Protein AF-A0A950LTT9-F1 (afdb_monomer)

Radius of gyration: 19.53 Å; Cα contacts (8 Å, |Δi|>4): 379; chains: 1; bounding box: 46×41×57 Å

Solvent-accessible surface area (backbone atoms only — not comparable to full-atom values): 11024 Å² total; per-residue (Å²): 144,70,67,91,66,54,99,87,59,78,88,60,63,84,83,57,90,82,77,71,82,30,56,54,74,35,69,49,44,65,48,38,62,69,37,62,91,68,65,70,49,43,78,37,58,70,42,55,51,100,85,64,52,78,54,38,52,89,50,55,43,73,74,34,85,35,40,67,42,81,48,18,58,43,81,67,69,49,69,47,18,48,78,28,68,21,23,68,60,33,74,27,74,38,81,87,83,27,36,37,38,34,18,21,16,56,54,67,35,63,94,71,79,42,90,65,84,53,20,33,22,63,28,28,42,36,40,26,37,52,44,97,82,42,33,45,41,78,33,68,82,46,42,18,86,89,77,69,40,60,24,34,66,30,75,36,56,61,87,40,71,44,86,99,70,42,65,73,29,57,50,81,56,53,89,70,75,84,77,87,74,76,76,80,80,125

pLDDT: mean 83.61, std 15.48, range [33.22, 97.88]

Foldseek 3Di:
DDDPDDVPQDWDFDDDQPRDFQKDWWKDQVLLVVCPVVDPWDAADFDADPVRHTGGRPDGIPPDPNDIDTQEMDTPDDNQCRVQVFHFADWEADPVQQKIKTFRAHDDCVVVVDDDSSRGGQRWIWMWHQDPRRYTDTDLVCADPVPSGGTHHQQAAQCDQDVVPGRDGGDRDDDDYDDDDDPPPD

Sequence (186 aa):
IQGNWSPGDAVYNRDYPGEHSRRVIVLDIQKLLRAGTNVQCAAPPVVTDANGIIQLIPARNNGAEDCPSVTGTINLDSQANFDTHGGPHFLAFDHETRRVAAANYFVQLTPFNLPGLHEAGDDRVCMARLTQTGRLVLDTAFKDELTGRPCVSMDRPTSYLWPNHGTTGAAKPHGMAFINLEEDRD

Mean predicted aligned error: 7.87 Å

Secondary structure (DSSP, 8-state):
----PPTT----BS--TT-S--EEEEEE-HHHHHHTT-----PPP-EE-TT--EEE--S-S---TTS-EEEEEEE---HHHHHTS----EEEEETTTTEEEEE---B--GGGT-----B-TT-EEEEEEE-TTS-EEE-TTSB-TTT--BBEE----TT-EETTTEE-------------------

Structure (mmCIF, N/CA/C/O backbone):
data_AF-A0A950LTT9-F1
#
_entry.id   AF-A0A950LTT9-F1
#
loop_
_atom_site.group_PDB
_atom_site.id
_atom_site.type_symbol
_atom_site.label_atom_id
_atom_site.label_alt_id
_atom_site.label_comp_id
_atom_site.label_asym_id
_atom_site.label_entity_id
_atom_site.label_seq_id
_atom_site.pdbx_PDB_ins_code
_atom_site.Cartn_x
_atom_site.Cartn_y
_atom_site.Cartn_z
_atom_site.occupancy
_atom_site.B_iso_or_equiv
_atom_site.auth_seq_id
_atom_site.auth_comp_id
_atom_site.auth_asym_id
_atom_site.auth_atom_id
_atom_site.pdbx_PDB_model_num
ATOM 1 N N . ILE A 1 1 ? -3.689 2.845 15.845 1.00 33.22 1 ILE A N 1
ATOM 2 C CA . ILE A 1 1 ? -4.373 2.076 14.779 1.00 33.22 1 ILE A CA 1
ATOM 3 C C . ILE A 1 1 ? -3.355 1.099 14.192 1.00 33.22 1 ILE A C 1
ATOM 5 O O . ILE A 1 1 ? -2.765 1.363 13.160 1.00 33.22 1 ILE A O 1
ATOM 9 N N . GLN A 1 2 ? -3.058 0.026 14.920 1.00 34.59 2 GLN A N 1
ATOM 10 C CA . GLN A 1 2 ? -2.305 -1.135 14.442 1.00 34.59 2 GLN A CA 1
ATOM 11 C C . GLN A 1 2 ? -2.842 -2.348 15.198 1.00 34.59 2 GLN A C 1
ATOM 13 O O . GLN A 1 2 ? -3.338 -2.214 16.316 1.00 34.59 2 GLN A O 1
ATOM 18 N N . GLY A 1 3 ? -2.827 -3.489 14.522 1.00 39.88 3 GLY A N 1
ATOM 19 C CA . GLY A 1 3 ? -3.730 -4.605 14.779 1.00 39.88 3 GLY A CA 1
ATOM 20 C C . GLY A 1 3 ? -4.670 -4.820 13.594 1.00 39.88 3 GLY A C 1
ATOM 21 O O . GLY A 1 3 ? -5.869 -4.983 13.781 1.00 39.88 3 GLY A O 1
ATOM 22 N N . ASN A 1 4 ? -4.135 -4.848 12.367 1.00 47.78 4 ASN A N 1
ATOM 23 C CA . ASN A 1 4 ? -4.859 -5.318 11.175 1.00 47.78 4 ASN A CA 1
ATOM 24 C C . ASN A 1 4 ? -5.035 -6.844 11.208 1.00 47.78 4 ASN A C 1
ATOM 26 O O . ASN A 1 4 ? -4.926 -7.520 10.185 1.00 47.78 4 ASN A O 1
ATOM 30 N N . TRP A 1 5 ? -5.218 -7.409 12.394 1.00 48.88 5 TRP A N 1
ATOM 31 C CA . TRP A 1 5 ? -5.591 -8.796 12.518 1.00 48.88 5 TRP A CA 1
ATOM 32 C C . TRP A 1 5 ? -7.055 -8.863 12.092 1.00 48.88 5 TRP A C 1
ATOM 34 O O . TRP A 1 5 ? -7.884 -8.097 12.575 1.00 48.88 5 TRP A O 1
ATOM 44 N N . SER A 1 6 ? -7.397 -9.749 11.175 1.00 45.84 6 SER A N 1
ATOM 45 C CA . SER A 1 6 ? -8.770 -10.157 10.861 1.00 45.84 6 SER A CA 1
ATOM 46 C C . SER A 1 6 ? -9.118 -11.367 11.723 1.00 45.84 6 SER A C 1
ATOM 48 O O . SER A 1 6 ? -8.194 -12.064 12.145 1.00 45.84 6 SER A O 1
ATOM 50 N N . PRO A 1 7 ? -10.377 -11.589 12.136 1.00 45.88 7 PRO A N 1
ATOM 51 C CA . PRO A 1 7 ? -10.726 -12.779 12.914 1.00 45.88 7 PRO A CA 1
ATOM 52 C C . PRO A 1 7 ? -10.149 -14.047 12.257 1.00 45.88 7 PRO A C 1
ATOM 54 O O . PRO A 1 7 ? -10.444 -14.306 11.095 1.00 45.88 7 PRO A O 1
ATOM 57 N N . GLY A 1 8 ? -9.297 -14.786 12.981 1.00 51.12 8 GLY A N 1
ATOM 58 C CA . GLY A 1 8 ? -8.558 -15.949 12.462 1.00 51.12 8 GLY A CA 1
ATOM 59 C C . GLY A 1 8 ? -7.061 -15.735 12.186 1.00 51.12 8 GLY A C 1
ATOM 60 O O . GLY A 1 8 ? -6.353 -16.721 12.010 1.00 51.12 8 GLY A O 1
ATOM 61 N N . ASP A 1 9 ? -6.560 -14.495 12.194 1.00 48.97 9 ASP A N 1
ATOM 62 C CA . ASP A 1 9 ? -5.127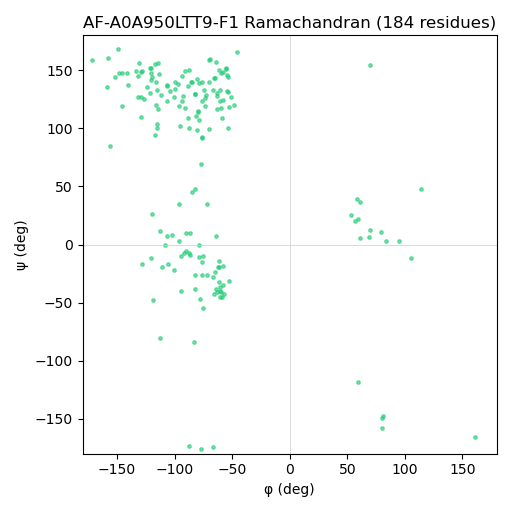 -14.217 11.998 1.00 48.97 9 ASP A CA 1
ATOM 63 C C . ASP A 1 9 ? -4.291 -14.669 13.212 1.00 48.97 9 ASP A C 1
ATOM 65 O O . ASP A 1 9 ? -4.704 -14.483 14.362 1.00 48.97 9 ASP A O 1
ATOM 69 N N . ALA A 1 10 ? -3.111 -15.245 12.956 1.00 54.12 10 ALA A N 1
ATOM 70 C CA . ALA A 1 10 ? -2.199 -15.712 13.998 1.00 54.12 10 ALA A CA 1
ATOM 71 C C . ALA A 1 10 ? -1.554 -14.554 14.789 1.00 54.12 10 ALA A C 1
ATOM 73 O O . ALA A 1 10 ? -1.490 -13.411 14.330 1.00 54.12 10 ALA A O 1
ATOM 74 N N . VAL A 1 11 ? -1.074 -14.873 15.995 1.00 56.81 11 VAL A N 1
ATOM 75 C CA . VAL A 1 11 ? -0.306 -13.954 16.844 1.00 56.81 11 VAL A CA 1
ATOM 76 C C . VAL A 1 11 ? 1.132 -13.917 16.342 1.00 56.81 11 VAL A C 1
ATOM 78 O O . VAL A 1 11 ? 1.828 -14.924 16.433 1.00 56.81 11 VAL A O 1
ATOM 81 N N . TYR A 1 12 ? 1.579 -12.766 15.843 1.00 51.22 12 TYR A N 1
ATOM 82 C CA . TYR A 1 12 ? 2.931 -12.607 15.304 1.00 51.2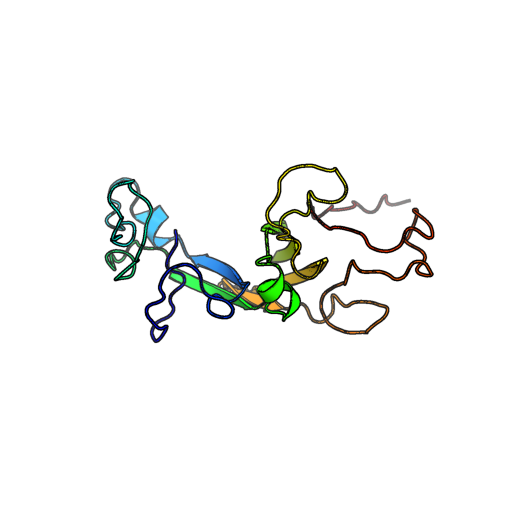2 12 TYR A CA 1
ATOM 83 C C . TYR A 1 12 ? 3.828 -11.790 16.240 1.00 51.22 12 TYR A C 1
ATOM 85 O O . TYR A 1 12 ? 3.408 -10.763 16.783 1.00 51.22 12 TYR A O 1
ATOM 93 N N . ASN A 1 13 ? 5.073 -12.253 16.399 1.00 50.91 13 ASN A N 1
ATOM 94 C CA . ASN A 1 13 ? 6.174 -11.462 16.944 1.00 50.91 13 ASN A CA 1
ATOM 95 C C . ASN A 1 13 ? 6.688 -10.548 15.828 1.00 50.91 13 ASN A C 1
ATOM 97 O O . ASN A 1 13 ? 6.756 -10.952 14.673 1.00 50.91 13 ASN A O 1
ATOM 101 N N . ARG A 1 14 ? 6.991 -9.303 16.179 1.00 52.25 14 ARG A N 1
ATOM 102 C CA . ARG A 1 14 ? 6.821 -8.132 15.312 1.00 52.25 14 ARG A CA 1
ATOM 103 C C . ARG A 1 14 ? 7.546 -8.122 13.955 1.00 52.25 14 ARG A C 1
ATOM 105 O O . ARG A 1 14 ? 7.106 -7.357 13.113 1.00 52.25 14 ARG A O 1
ATOM 112 N N . ASP A 1 15 ? 8.575 -8.926 13.693 1.00 48.62 15 ASP A N 1
ATOM 113 C CA . ASP A 1 15 ? 9.393 -8.765 12.481 1.00 48.62 15 ASP A CA 1
ATOM 114 C C . ASP A 1 15 ? 10.108 -10.067 12.063 1.00 48.62 15 ASP A C 1
ATOM 116 O O . ASP A 1 15 ? 11.281 -10.268 12.380 1.00 48.62 15 ASP A O 1
ATOM 120 N N . TYR A 1 16 ? 9.433 -10.950 11.316 1.00 46.75 16 TYR A N 1
ATOM 121 C CA . TYR A 1 16 ? 10.098 -12.055 10.609 1.00 46.75 16 TYR A CA 1
ATOM 122 C C . TYR A 1 16 ? 9.874 -11.994 9.088 1.00 46.75 16 TYR A C 1
ATOM 124 O O . TYR A 1 16 ? 8.802 -11.567 8.634 1.00 46.75 16 TYR A O 1
ATOM 132 N N . PRO A 1 17 ? 10.861 -12.444 8.284 1.00 38.88 17 PRO A N 1
ATOM 133 C CA . PRO A 1 17 ? 10.713 -12.591 6.840 1.00 38.88 17 PRO A CA 1
ATOM 134 C C . PRO A 1 17 ? 9.473 -13.428 6.492 1.00 38.88 17 PRO A C 1
ATOM 136 O O . PRO A 1 17 ? 9.379 -14.594 6.866 1.00 38.88 17 PRO A O 1
ATOM 139 N N . GLY A 1 18 ? 8.523 -12.824 5.771 1.00 49.28 18 GLY A N 1
ATOM 140 C CA . GLY A 1 18 ? 7.318 -13.496 5.269 1.00 49.28 18 GLY A CA 1
ATOM 141 C C . GLY A 1 18 ? 6.040 -13.390 6.117 1.00 49.28 18 GLY A C 1
ATOM 142 O O . GLY A 1 18 ? 5.037 -13.967 5.708 1.00 49.28 18 GLY A O 1
ATOM 143 N N . GLU A 1 19 ? 6.008 -12.657 7.242 1.00 53.38 19 GLU A N 1
ATOM 144 C CA . GLU A 1 19 ? 4.846 -12.713 8.165 1.00 53.38 19 GLU A CA 1
ATOM 145 C C . GLU A 1 19 ? 3.915 -11.483 8.211 1.00 53.38 19 GLU A C 1
ATOM 147 O O . GLU A 1 19 ? 2.872 -11.520 8.870 1.00 53.38 19 GLU A O 1
ATOM 152 N N . HIS A 1 20 ? 4.174 -10.414 7.448 1.00 65.56 20 HIS A N 1
ATOM 153 C CA . HIS A 1 20 ? 3.211 -9.311 7.312 1.00 65.56 20 HIS A CA 1
ATOM 154 C C . HIS A 1 20 ? 2.942 -8.943 5.861 1.00 65.56 20 HIS A C 1
ATOM 156 O O . HIS A 1 20 ? 3.780 -8.314 5.211 1.00 65.56 20 HIS A O 1
ATOM 162 N N . SER A 1 21 ? 1.725 -9.255 5.400 1.00 76.50 21 SER A N 1
ATOM 163 C CA . SER A 1 21 ? 1.260 -8.814 4.091 1.00 76.50 21 SER A CA 1
ATOM 164 C C . SER A 1 21 ? 1.396 -7.303 3.937 1.00 76.50 21 SER A C 1
ATOM 166 O O . SER A 1 21 ? 0.954 -6.518 4.785 1.00 76.50 21 SER A O 1
ATOM 168 N N . ARG A 1 22 ? 1.976 -6.905 2.816 1.00 85.06 22 ARG A N 1
ATOM 169 C CA . ARG A 1 22 ? 2.115 -5.548 2.321 1.00 85.06 22 ARG A CA 1
ATOM 170 C C . ARG A 1 22 ? 0.777 -5.111 1.773 1.00 85.06 22 ARG A C 1
ATOM 172 O O . ARG A 1 22 ? 0.421 -5.389 0.636 1.00 85.06 22 ARG A O 1
ATOM 179 N N . ARG A 1 23 ? -0.024 -4.485 2.624 1.00 88.56 23 ARG A N 1
ATOM 180 C CA . ARG A 1 23 ? -1.430 -4.218 2.328 1.00 88.56 23 ARG A CA 1
ATOM 181 C C . ARG A 1 23 ? -1.802 -2.776 2.565 1.00 88.56 23 ARG A C 1
ATOM 183 O O . ARG A 1 23 ? -1.318 -2.141 3.497 1.00 88.56 23 ARG A O 1
ATOM 190 N N . VAL A 1 24 ? -2.754 -2.317 1.768 1.00 91.94 24 VAL A N 1
ATOM 191 C CA . VAL A 1 24 ? -3.518 -1.107 2.056 1.00 91.94 24 VAL A CA 1
ATOM 192 C C . VAL A 1 24 ? -4.848 -1.546 2.647 1.00 91.94 24 VAL A C 1
ATOM 194 O O . VAL A 1 24 ? -5.486 -2.475 2.146 1.00 91.94 24 VAL A O 1
ATOM 197 N N . ILE A 1 25 ? -5.251 -0.897 3.732 1.00 91.38 25 ILE A N 1
ATOM 198 C CA . ILE A 1 25 ? -6.501 -1.182 4.432 1.00 91.38 25 ILE A CA 1
ATOM 199 C C . ILE A 1 25 ? -7.386 0.056 4.485 1.00 91.38 25 ILE A C 1
ATOM 201 O O . ILE A 1 25 ? -6.904 1.186 4.508 1.00 91.38 25 ILE A O 1
ATOM 205 N N . VAL A 1 26 ? -8.690 -0.179 4.546 1.00 92.81 26 VAL A N 1
ATOM 206 C CA . VAL A 1 26 ? -9.713 0.838 4.776 1.00 92.81 26 VAL A CA 1
ATOM 207 C C . VAL A 1 26 ? -10.380 0.543 6.098 1.00 92.81 26 VAL A C 1
ATOM 209 O O . VAL A 1 26 ? -10.766 -0.596 6.379 1.00 92.81 26 VAL A O 1
ATOM 212 N N . LEU A 1 27 ? -10.510 1.594 6.897 1.00 91.69 27 LEU A N 1
ATOM 213 C CA . LEU A 1 27 ? -11.129 1.545 8.205 1.00 91.69 27 LEU A CA 1
ATOM 214 C C . LEU A 1 27 ? -12.433 2.327 8.174 1.00 91.69 27 LEU A C 1
ATOM 216 O O . LEU A 1 27 ? -12.453 3.494 7.787 1.00 91.69 27 LEU A O 1
ATOM 220 N N . ASP A 1 28 ? -13.506 1.696 8.629 1.00 91.06 28 ASP A N 1
ATOM 221 C CA . ASP A 1 28 ? -14.685 2.419 9.074 1.00 91.06 28 ASP A CA 1
ATOM 222 C C . ASP A 1 28 ? -14.434 2.938 10.492 1.00 91.06 28 ASP A C 1
ATOM 224 O O . ASP A 1 28 ? -14.286 2.164 11.442 1.00 91.06 28 ASP A O 1
ATOM 228 N N . ILE A 1 29 ? -14.373 4.264 10.603 1.00 93.50 29 ILE A N 1
ATOM 229 C CA . ILE A 1 29 ? -14.186 5.001 11.854 1.00 93.50 29 ILE A CA 1
ATOM 230 C C . ILE A 1 29 ? -15.473 5.690 12.325 1.00 93.50 29 ILE A C 1
ATOM 232 O O . ILE A 1 29 ? -15.435 6.463 13.276 1.00 93.50 29 ILE A O 1
ATOM 236 N N . GLN A 1 30 ? -16.625 5.452 11.691 1.00 95.38 30 GLN A N 1
ATOM 237 C CA . GLN A 1 30 ? -17.858 6.177 12.007 1.00 95.38 30 GLN A CA 1
ATOM 238 C C . GLN A 1 30 ? -18.300 5.982 13.461 1.00 95.38 30 GLN A C 1
ATOM 240 O O . GLN A 1 30 ? -18.802 6.922 14.073 1.00 95.38 30 GLN A O 1
ATOM 245 N N . LYS A 1 31 ? -18.115 4.783 14.031 1.00 94.94 31 LYS A N 1
ATOM 246 C CA . LYS A 1 31 ? -18.427 4.530 15.447 1.00 94.94 31 LYS A CA 1
ATOM 247 C C . LYS A 1 31 ? -17.519 5.332 16.382 1.00 94.94 31 LYS A C 1
ATOM 249 O O . LYS A 1 31 ? -18.025 5.951 1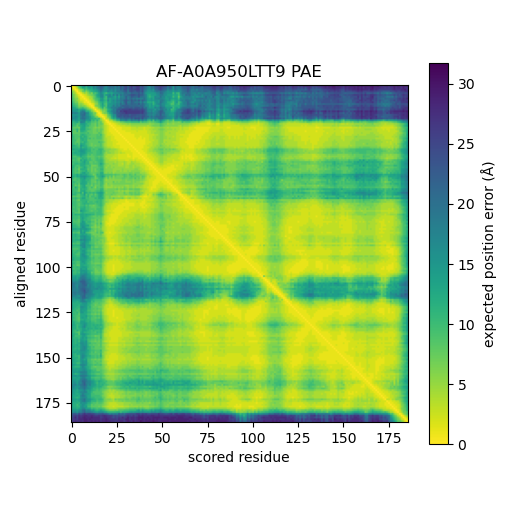7.311 1.00 94.94 31 LYS A O 1
ATOM 254 N N . LEU A 1 32 ? -16.224 5.394 16.068 1.00 94.38 32 LEU A N 1
ATOM 255 C CA . LEU A 1 32 ? -15.248 6.203 16.798 1.00 94.38 32 LEU A CA 1
ATOM 256 C C . LEU A 1 32 ? -15.612 7.692 16.741 1.00 94.38 32 LEU A C 1
ATOM 258 O O . LEU A 1 32 ? -15.621 8.367 17.764 1.00 94.38 32 LEU A O 1
ATOM 262 N N . LEU A 1 33 ? -15.983 8.195 15.559 1.00 96.56 33 LEU A N 1
ATOM 263 C CA . LEU A 1 33 ? -16.421 9.583 15.388 1.00 96.56 33 LEU A CA 1
ATOM 264 C C . LEU A 1 33 ? -17.704 9.883 16.179 1.00 96.56 33 LEU A C 1
ATOM 266 O O . LEU A 1 33 ? -17.809 10.940 16.796 1.00 96.56 33 LEU A O 1
ATOM 270 N N . ARG A 1 34 ? -18.669 8.952 16.198 1.00 97.62 34 ARG A N 1
ATOM 271 C CA . ARG A 1 34 ? -19.915 9.092 16.972 1.00 97.62 34 ARG A CA 1
ATOM 272 C C . ARG A 1 34 ? -19.695 9.092 18.484 1.00 97.62 34 ARG A C 1
ATOM 274 O O . ARG A 1 34 ? -20.497 9.698 19.187 1.00 97.62 34 ARG A O 1
ATOM 281 N N . ALA A 1 35 ? -18.646 8.437 18.982 1.00 96.75 35 ALA A N 1
ATOM 282 C CA . ALA A 1 35 ? -18.332 8.425 20.410 1.00 96.75 35 ALA A CA 1
ATOM 283 C C . ALA A 1 35 ? -17.947 9.820 20.940 1.00 96.75 35 ALA A C 1
ATOM 285 O O . ALA A 1 35 ? -18.116 10.091 22.130 1.00 96.75 35 ALA A O 1
ATOM 286 N N . GLY A 1 36 ? -17.472 10.723 20.072 1.00 95.06 36 GLY A N 1
ATOM 287 C CA . GLY A 1 36 ? -17.092 12.082 20.453 1.00 95.06 36 GLY A CA 1
ATOM 288 C C . GLY A 1 36 ? -15.998 12.069 21.521 1.00 95.06 36 GLY A C 1
ATOM 289 O O . GLY A 1 36 ? -14.907 11.562 21.293 1.00 95.06 36 GLY A O 1
ATOM 290 N N . THR A 1 37 ? -16.291 12.613 22.702 1.00 96.56 37 THR A N 1
ATOM 291 C CA . THR A 1 37 ? -15.374 12.597 23.856 1.00 96.56 37 THR A CA 1
ATOM 292 C C . THR A 1 37 ? -15.480 11.333 24.710 1.00 96.56 37 THR A C 1
ATOM 294 O O . THR A 1 37 ? -14.652 11.130 25.590 1.00 96.56 37 THR A O 1
ATOM 297 N N . ASN A 1 38 ? -16.477 10.479 24.471 1.00 96.56 38 ASN A N 1
ATOM 298 C CA . ASN A 1 38 ? -16.759 9.287 25.276 1.00 96.56 38 ASN A CA 1
ATOM 299 C C . ASN A 1 38 ? -16.137 8.019 24.668 1.00 96.56 38 ASN A C 1
ATOM 301 O O . ASN A 1 38 ? -16.723 6.938 24.749 1.00 96.56 38 ASN A O 1
ATOM 305 N N . VAL A 1 39 ? -14.960 8.155 24.051 1.00 96.50 39 VAL A N 1
ATOM 306 C CA . VAL A 1 39 ? -14.234 7.053 23.407 1.00 96.50 39 VAL A CA 1
ATOM 307 C C . VAL A 1 39 ? -13.899 5.969 24.432 1.00 96.50 39 VAL A C 1
ATOM 309 O O . VAL A 1 39 ? -13.258 6.236 25.447 1.00 96.50 39 VAL A O 1
ATOM 312 N N . GLN A 1 40 ? -14.335 4.746 24.148 1.00 95.38 40 GLN A N 1
ATOM 313 C CA . GLN A 1 40 ? -14.008 3.531 24.890 1.00 95.38 40 GLN A CA 1
ATOM 314 C C . GLN A 1 40 ? -12.913 2.725 24.191 1.00 95.38 40 GLN A C 1
ATOM 316 O O . GLN A 1 40 ? -12.236 1.930 24.842 1.00 95.38 40 GLN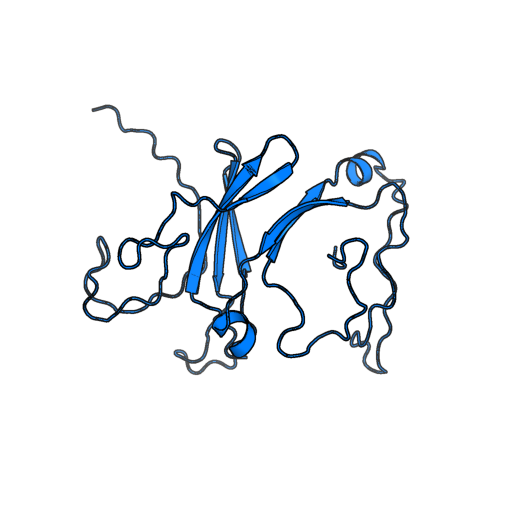 A O 1
ATOM 321 N N . CYS A 1 41 ? -12.718 2.913 22.884 1.00 92.81 41 CYS A N 1
ATOM 322 C CA . CYS A 1 41 ? -11.702 2.191 22.140 1.00 92.81 41 CYS A CA 1
ATOM 323 C C . CYS A 1 41 ? -10.301 2.522 22.654 1.00 92.81 41 CYS A C 1
ATOM 325 O O . CYS A 1 41 ? -9.908 3.684 22.744 1.00 92.81 41 CYS A O 1
ATOM 327 N N . ALA A 1 42 ? -9.518 1.481 22.923 1.00 89.69 42 ALA A N 1
ATOM 328 C CA . ALA A 1 42 ? -8.136 1.596 23.354 1.00 89.69 42 ALA A CA 1
ATOM 329 C C . ALA A 1 42 ? -7.192 0.886 22.381 1.00 89.69 42 ALA A C 1
ATOM 331 O O . ALA A 1 42 ? -7.554 -0.091 21.718 1.00 89.69 42 ALA A O 1
ATOM 332 N N . ALA A 1 43 ? -5.953 1.376 22.315 1.00 83.19 43 ALA A N 1
ATOM 333 C CA . ALA A 1 43 ? -4.873 0.683 21.625 1.00 83.19 43 ALA A CA 1
ATOM 334 C C . ALA A 1 43 ? -4.709 -0.751 22.173 1.00 83.19 43 ALA A C 1
ATOM 336 O O . ALA A 1 43 ? -5.046 -1.004 23.333 1.00 83.19 43 ALA A O 1
ATOM 337 N N . PRO A 1 44 ? -4.214 -1.699 21.357 1.00 80.38 44 PRO A N 1
ATOM 338 C CA . PRO A 1 44 ? -3.923 -3.035 21.852 1.00 80.38 44 PRO A CA 1
ATOM 339 C C . PRO A 1 44 ? -2.909 -2.986 23.007 1.00 80.38 44 PRO A C 1
ATOM 341 O O . PRO A 1 44 ? -2.033 -2.113 23.007 1.00 80.38 44 PRO A O 1
ATOM 344 N N . PRO A 1 45 ? -2.990 -3.915 23.976 1.00 82.81 45 PRO A N 1
ATOM 345 C CA . PRO A 1 45 ? -1.927 -4.074 24.957 1.00 82.81 45 PRO A CA 1
ATOM 346 C C . PRO A 1 45 ? -0.624 -4.454 24.245 1.00 82.81 45 PRO A C 1
ATOM 348 O O . PRO A 1 45 ? -0.646 -5.110 23.203 1.00 82.81 45 PRO A O 1
ATOM 351 N N . VAL A 1 46 ? 0.511 -4.059 24.818 1.00 84.25 46 VAL A N 1
ATOM 352 C CA . VAL A 1 46 ? 1.845 -4.372 24.290 1.00 84.25 46 VAL A CA 1
ATOM 353 C C . VAL A 1 46 ? 2.739 -4.899 25.405 1.00 84.25 46 VAL A C 1
ATOM 355 O O . VAL A 1 46 ? 2.640 -4.458 26.549 1.00 84.25 46 VAL A O 1
ATOM 358 N N . VAL A 1 47 ? 3.616 -5.839 25.069 1.00 84.19 47 VAL A N 1
ATOM 359 C CA . VAL A 1 47 ? 4.730 -6.267 25.919 1.00 84.19 47 VAL A CA 1
ATOM 360 C C . VAL A 1 47 ? 5.981 -5.586 25.393 1.00 84.19 47 VAL A C 1
ATOM 362 O O . VAL A 1 47 ? 6.286 -5.694 24.204 1.00 84.19 47 VAL A O 1
ATOM 365 N N . THR A 1 48 ? 6.698 -4.893 26.269 1.00 85.38 48 THR A N 1
ATOM 366 C CA . THR A 1 48 ? 7.944 -4.203 25.933 1.00 85.38 48 THR A CA 1
ATOM 367 C C . THR A 1 48 ? 9.131 -4.826 26.657 1.00 85.38 48 THR A C 1
ATOM 369 O O . THR A 1 48 ? 8.969 -5.427 27.718 1.00 85.38 48 THR A O 1
ATOM 372 N N . ASP A 1 49 ? 10.332 -4.660 26.108 1.00 84.44 49 ASP A N 1
ATOM 373 C CA . ASP A 1 49 ? 11.566 -4.928 26.848 1.00 84.44 49 ASP A CA 1
ATOM 374 C C . ASP A 1 49 ? 11.905 -3.797 27.841 1.00 84.44 49 ASP A C 1
ATOM 376 O O . ASP A 1 49 ? 11.149 -2.835 28.012 1.00 84.44 49 ASP A O 1
ATOM 380 N N . ALA A 1 50 ? 13.061 -3.913 28.503 1.00 92.81 50 ALA A N 1
ATOM 381 C CA . ALA A 1 50 ? 13.546 -2.941 29.484 1.00 92.81 50 ALA A CA 1
ATOM 382 C C . ALA A 1 50 ? 13.800 -1.533 28.907 1.00 92.81 50 ALA A C 1
ATOM 384 O O . ALA A 1 50 ? 13.838 -0.570 29.668 1.00 92.81 50 ALA A O 1
ATOM 385 N N . ASN A 1 51 ? 13.952 -1.403 27.585 1.00 88.25 51 ASN A N 1
ATOM 386 C CA . ASN A 1 51 ? 14.155 -0.128 26.895 1.00 88.25 51 ASN A CA 1
ATOM 387 C C . ASN A 1 51 ? 12.840 0.452 26.346 1.00 88.25 51 ASN A C 1
ATOM 389 O O . ASN A 1 51 ? 12.854 1.486 25.681 1.00 88.25 51 ASN A O 1
ATOM 393 N N . GLY A 1 52 ? 11.703 -0.208 26.594 1.00 80.88 52 GLY A N 1
ATOM 394 C CA . GLY A 1 52 ? 10.402 0.210 26.079 1.00 80.88 52 GLY A CA 1
ATOM 395 C C . GLY A 1 52 ? 10.164 -0.169 24.614 1.00 80.88 52 GLY A C 1
ATOM 396 O O . GLY A 1 52 ? 9.177 0.279 24.029 1.00 80.88 52 GLY A O 1
ATOM 397 N N . ILE A 1 53 ? 11.018 -1.001 24.006 1.00 77.94 53 ILE A N 1
ATOM 398 C CA . ILE A 1 53 ? 10.770 -1.508 22.654 1.00 77.94 53 ILE A CA 1
ATOM 399 C C . ILE A 1 53 ? 9.655 -2.545 22.722 1.00 77.94 53 ILE A C 1
ATOM 401 O O . ILE A 1 53 ? 9.747 -3.510 23.477 1.00 77.94 53 ILE A O 1
ATOM 405 N N . ILE A 1 54 ? 8.602 -2.357 21.921 1.00 76.62 54 ILE A N 1
ATOM 406 C CA . ILE A 1 54 ? 7.511 -3.330 21.780 1.00 76.62 54 ILE A CA 1
ATOM 407 C C . ILE A 1 54 ? 8.068 -4.626 21.194 1.00 76.62 54 ILE A C 1
ATOM 409 O O . ILE A 1 54 ? 8.508 -4.639 20.043 1.00 76.62 54 ILE A O 1
ATOM 413 N N . GLN A 1 55 ? 7.983 -5.690 21.987 1.00 77.12 55 GLN A N 1
ATOM 414 C CA . GLN A 1 55 ? 8.375 -7.054 21.649 1.00 77.12 55 GLN A CA 1
ATOM 415 C C . GLN A 1 55 ? 7.177 -7.862 21.136 1.00 77.12 55 GLN A C 1
ATOM 417 O O . GLN A 1 55 ? 7.306 -8.591 20.161 1.00 77.12 55 GLN A O 1
ATOM 422 N N . LEU A 1 56 ? 5.996 -7.698 21.748 1.00 74.25 56 LEU A N 1
ATOM 423 C CA . LEU A 1 56 ? 4.799 -8.480 21.419 1.00 74.25 56 LEU A CA 1
ATOM 424 C C . LEU A 1 56 ? 3.516 -7.651 21.555 1.00 74.25 56 LEU A C 1
ATOM 426 O O . LEU A 1 56 ? 3.392 -6.810 22.444 1.00 74.25 56 LEU A O 1
ATOM 430 N N . ILE A 1 57 ? 2.528 -7.952 20.711 1.00 75.69 57 ILE A N 1
ATOM 431 C CA . ILE A 1 57 ? 1.154 -7.448 20.805 1.00 75.69 57 ILE A CA 1
ATOM 432 C C . ILE A 1 57 ? 0.230 -8.659 21.040 1.00 75.69 57 ILE A C 1
ATOM 434 O O . ILE A 1 57 ? -0.139 -9.336 20.082 1.00 75.69 57 ILE A O 1
ATOM 438 N N . PRO A 1 58 ? -0.107 -9.002 22.299 1.00 73.31 58 PRO A N 1
ATOM 439 C CA . PRO A 1 58 ? -0.768 -10.270 22.624 1.00 73.31 58 PRO A CA 1
ATOM 440 C C . PRO A 1 58 ? -2.264 -10.305 22.285 1.00 73.31 58 PRO A C 1
ATOM 442 O O . PRO A 1 58 ? -2.871 -11.373 22.284 1.00 73.31 58 PRO A O 1
ATOM 445 N N . ALA A 1 59 ? -2.878 -9.151 22.035 1.00 73.94 59 ALA A N 1
ATOM 446 C CA . ALA A 1 59 ? -4.294 -9.047 21.723 1.00 73.94 59 ALA A CA 1
ATOM 447 C C . ALA A 1 59 ? -4.560 -7.870 20.783 1.00 73.94 59 ALA A C 1
ATOM 449 O O . ALA A 1 59 ? -3.715 -7.003 20.572 1.00 73.94 59 ALA A O 1
ATOM 450 N N . ARG A 1 60 ? -5.774 -7.832 20.233 1.00 72.62 60 ARG A N 1
ATOM 451 C CA . ARG A 1 60 ? -6.283 -6.685 19.470 1.00 72.62 60 ARG A CA 1
ATOM 452 C C . ARG A 1 60 ? -6.465 -5.472 20.384 1.00 72.62 60 ARG A C 1
ATOM 454 O O . ARG A 1 60 ? -6.145 -5.509 21.570 1.00 72.62 60 ARG A O 1
ATOM 461 N N . ASN A 1 61 ? -7.029 -4.401 19.823 1.00 79.38 61 ASN A N 1
ATOM 462 C CA . ASN A 1 61 ? -7.674 -3.370 20.634 1.00 79.38 61 ASN A CA 1
ATOM 463 C C . ASN A 1 61 ? -8.588 -4.001 21.702 1.00 79.38 61 ASN A C 1
ATOM 465 O O . ASN A 1 61 ? -8.950 -5.178 21.635 1.00 79.38 61 ASN A O 1
ATOM 469 N N . ASN A 1 62 ? -8.992 -3.208 22.686 1.00 82.06 62 ASN A N 1
ATOM 470 C CA . ASN A 1 62 ? -9.842 -3.678 23.782 1.00 82.06 62 ASN A CA 1
ATOM 471 C C . ASN A 1 62 ? -11.252 -4.153 23.357 1.00 82.06 62 ASN A C 1
ATOM 473 O O . ASN A 1 62 ? -12.078 -4.423 24.224 1.00 82.06 62 ASN A O 1
ATOM 477 N N . GLY A 1 63 ? -11.544 -4.248 22.053 1.00 81.12 63 GLY A N 1
ATOM 478 C CA . GLY A 1 63 ? -12.795 -4.781 21.519 1.00 81.12 63 GLY A CA 1
ATOM 479 C C . GLY A 1 63 ? -14.011 -3.897 21.777 1.00 81.12 63 GLY A C 1
ATOM 480 O O . GLY A 1 63 ? -15.134 -4.360 21.584 1.00 81.12 63 GLY A O 1
ATOM 481 N N . ALA A 1 64 ? -13.809 -2.652 22.217 1.00 90.62 64 ALA A N 1
ATOM 482 C CA . ALA A 1 64 ? -14.899 -1.719 22.446 1.00 90.62 64 ALA A CA 1
ATOM 483 C C . ALA A 1 64 ? -15.688 -1.467 21.152 1.00 90.62 64 ALA A C 1
ATOM 485 O O . ALA A 1 64 ? -15.139 -1.498 20.047 1.00 90.62 64 ALA A O 1
ATOM 486 N N . GLU A 1 65 ? -16.992 -1.221 21.285 1.00 91.75 65 GLU A N 1
ATOM 487 C CA . GLU A 1 65 ? -17.885 -1.096 20.130 1.00 91.75 65 GLU A CA 1
ATOM 488 C C . GLU A 1 65 ? -17.487 0.061 19.203 1.00 91.75 65 GLU A C 1
ATOM 490 O O . GLU A 1 65 ? -17.665 -0.026 17.989 1.00 91.75 65 GLU A O 1
ATOM 495 N N . ASP A 1 66 ? -16.935 1.131 19.767 1.00 94.44 66 ASP A N 1
ATOM 496 C CA . ASP A 1 66 ? -16.488 2.322 19.056 1.00 94.44 66 ASP A CA 1
ATOM 497 C C . ASP A 1 66 ? -15.130 2.161 18.361 1.00 94.44 66 ASP A C 1
ATOM 499 O O . ASP A 1 66 ? -14.677 3.084 17.685 1.00 94.44 66 ASP A O 1
ATOM 503 N N . CYS A 1 67 ? -14.485 0.997 18.464 1.00 92.19 67 CYS A N 1
ATOM 504 C CA . CYS A 1 67 ? -13.248 0.753 17.745 1.00 92.19 67 CYS A CA 1
ATOM 505 C C . CYS A 1 67 ? -13.442 0.724 16.218 1.00 92.19 67 CYS A C 1
ATOM 507 O O . CYS A 1 67 ? -14.431 0.174 15.724 1.00 92.19 67 CYS A O 1
ATOM 509 N N . PRO A 1 68 ? -12.469 1.254 15.443 1.00 91.25 68 PRO A N 1
ATOM 510 C CA . PRO A 1 68 ? -12.472 1.124 13.994 1.00 91.25 68 PRO A CA 1
ATOM 511 C C . PRO A 1 68 ? -12.561 -0.330 13.537 1.00 91.25 68 PRO A C 1
ATOM 513 O O . PRO A 1 68 ? -11.963 -1.222 14.145 1.00 91.25 68 PRO A O 1
ATOM 516 N N . SER A 1 69 ? -13.247 -0.552 12.419 1.00 87.56 69 SER A N 1
ATOM 517 C CA . SER A 1 69 ? -13.357 -1.871 11.791 1.00 87.56 69 SER A CA 1
ATOM 518 C C . SER A 1 69 ? -12.787 -1.854 10.378 1.00 87.56 69 SER A C 1
ATOM 520 O O . SER A 1 69 ? -12.900 -0.859 9.665 1.00 87.56 69 SER A O 1
ATOM 522 N N . VAL A 1 70 ? -12.144 -2.948 9.967 1.00 87.88 70 VAL A N 1
ATOM 523 C CA . VAL A 1 70 ? -11.627 -3.086 8.600 1.00 87.88 70 VAL A CA 1
ATOM 524 C C . VAL A 1 70 ? -12.791 -3.379 7.658 1.00 87.88 70 VAL A C 1
ATOM 526 O O . VAL A 1 70 ? -13.506 -4.361 7.844 1.00 87.88 70 VAL A O 1
ATOM 529 N N . THR A 1 71 ? -12.960 -2.551 6.629 1.00 90.44 71 THR A N 1
ATOM 530 C CA . THR A 1 71 ? -14.006 -2.713 5.599 1.00 90.44 71 THR A CA 1
ATOM 531 C C . THR A 1 71 ? -13.449 -3.099 4.234 1.00 90.44 71 THR A C 1
ATOM 533 O O . THR A 1 71 ? -14.162 -3.655 3.394 1.00 90.44 71 THR A O 1
ATOM 536 N N . GLY A 1 72 ? -12.156 -2.865 4.016 1.00 90.31 72 GLY A N 1
ATOM 537 C CA . GLY A 1 72 ? -11.469 -3.203 2.782 1.00 90.31 72 GLY A CA 1
ATOM 538 C C . GLY A 1 72 ? -9.992 -3.467 3.016 1.00 90.31 72 GLY A C 1
ATOM 539 O O . GLY A 1 72 ? -9.353 -2.790 3.814 1.00 90.31 72 GLY A O 1
ATOM 540 N N . THR A 1 73 ? -9.453 -4.427 2.273 1.00 91.19 73 THR A N 1
ATOM 541 C CA . THR A 1 73 ? -8.024 -4.736 2.241 1.00 91.19 73 THR A CA 1
ATOM 542 C C . THR A 1 73 ? -7.644 -5.041 0.804 1.00 91.19 73 THR A C 1
ATOM 544 O O . THR A 1 73 ? -8.360 -5.775 0.123 1.00 91.19 73 THR A O 1
ATOM 547 N N . ILE A 1 74 ? -6.510 -4.518 0.357 1.00 91.75 74 ILE A N 1
ATOM 548 C CA . ILE A 1 74 ? -5.839 -4.977 -0.855 1.00 91.75 74 ILE A CA 1
ATOM 549 C C . ILE A 1 74 ? -4.436 -5.439 -0.492 1.00 91.75 74 ILE A C 1
ATOM 551 O O . ILE A 1 74 ? -3.712 -4.740 0.216 1.00 91.75 74 ILE A O 1
ATOM 555 N N . ASN A 1 75 ? -4.084 -6.635 -0.955 1.00 90.38 75 ASN A N 1
ATOM 556 C CA . ASN A 1 75 ? -2.762 -7.202 -0.765 1.00 90.38 75 ASN A CA 1
ATOM 557 C C . ASN A 1 75 ? -1.873 -6.857 -1.972 1.00 90.38 75 ASN A C 1
ATOM 559 O O . ASN A 1 75 ? -2.270 -7.086 -3.113 1.00 90.38 75 ASN A O 1
ATOM 563 N N . LEU A 1 76 ? -0.702 -6.289 -1.696 1.00 91.31 76 LEU A N 1
ATOM 564 C CA . LEU A 1 76 ? 0.331 -5.857 -2.636 1.00 91.31 76 LEU A CA 1
ATOM 565 C C . LEU A 1 76 ? 1.655 -6.604 -2.387 1.00 91.31 76 LEU A C 1
ATOM 567 O O . LEU A 1 76 ? 2.733 -6.099 -2.697 1.00 91.31 76 LEU A O 1
ATOM 571 N N . ASP A 1 77 ? 1.572 -7.809 -1.822 1.00 89.19 77 ASP A N 1
ATOM 572 C CA . ASP A 1 77 ? 2.702 -8.707 -1.603 1.00 89.19 77 ASP A CA 1
ATOM 573 C C . ASP A 1 77 ? 3.492 -8.978 -2.890 1.00 89.19 77 ASP A C 1
ATOM 575 O O . ASP A 1 77 ? 2.955 -9.090 -3.999 1.00 89.19 77 ASP A O 1
ATOM 579 N N . SER A 1 78 ? 4.801 -9.106 -2.711 1.00 88.12 78 SER A N 1
ATOM 580 C CA . SER A 1 78 ? 5.744 -9.597 -3.707 1.00 88.12 78 SER A CA 1
ATOM 581 C C . SER A 1 78 ? 6.987 -10.118 -2.999 1.00 88.12 78 SER A C 1
ATOM 583 O O . SER A 1 78 ? 7.250 -9.763 -1.851 1.00 88.12 78 SER A O 1
ATOM 585 N N . GLN A 1 79 ? 7.768 -10.951 -3.685 1.00 86.31 79 GLN A N 1
ATOM 586 C CA . GLN A 1 79 ? 9.023 -11.446 -3.123 1.00 86.31 79 GLN A CA 1
ATOM 587 C C . GLN A 1 79 ? 9.972 -10.287 -2.781 1.00 86.31 79 GLN A C 1
ATOM 589 O O . GLN A 1 79 ? 10.483 -10.231 -1.670 1.00 86.31 79 GLN A O 1
ATOM 594 N N . ALA A 1 80 ? 10.109 -9.310 -3.683 1.00 86.75 80 ALA A N 1
ATOM 595 C CA . ALA A 1 80 ? 10.953 -8.136 -3.468 1.00 86.75 80 ALA A CA 1
ATOM 596 C C . ALA A 1 80 ? 10.527 -7.325 -2.231 1.00 86.75 80 ALA A C 1
ATOM 598 O O . ALA A 1 80 ? 11.367 -6.961 -1.419 1.00 86.75 80 ALA A O 1
ATOM 599 N N . ASN A 1 81 ? 9.224 -7.140 -2.006 1.00 85.88 81 ASN A N 1
ATOM 600 C CA . ASN A 1 81 ? 8.708 -6.500 -0.794 1.00 85.88 81 ASN A CA 1
ATOM 601 C C . ASN A 1 81 ? 9.123 -7.191 0.516 1.00 85.88 81 ASN A C 1
ATOM 603 O O . ASN A 1 81 ? 9.296 -6.534 1.550 1.00 85.88 81 ASN A O 1
ATOM 607 N N . PHE A 1 82 ? 9.229 -8.518 0.501 1.00 83.19 82 PHE A N 1
ATOM 608 C CA . PHE A 1 82 ? 9.694 -9.275 1.656 1.00 83.19 82 PHE A CA 1
ATOM 609 C C . PHE A 1 82 ? 11.213 -9.203 1.781 1.00 83.19 82 PHE A C 1
ATOM 611 O O . PHE A 1 82 ? 11.701 -8.875 2.858 1.00 83.19 82 PHE A O 1
ATOM 618 N N . ASP A 1 83 ? 11.937 -9.418 0.683 1.00 82.38 83 ASP A N 1
ATOM 619 C CA . ASP A 1 83 ? 13.403 -9.435 0.651 1.00 82.38 83 ASP A CA 1
ATOM 620 C C . ASP A 1 83 ? 14.003 -8.095 1.081 1.00 82.38 83 ASP A C 1
ATOM 622 O O . ASP A 1 83 ? 14.993 -8.048 1.811 1.00 82.38 83 ASP A O 1
ATOM 626 N N . THR A 1 84 ? 13.391 -6.992 0.651 1.00 80.44 84 THR A N 1
ATOM 627 C CA . THR A 1 84 ? 13.865 -5.650 0.981 1.00 80.44 84 THR A CA 1
ATOM 628 C C . THR A 1 84 ? 13.222 -5.099 2.245 1.00 80.44 84 THR A C 1
ATOM 630 O O . THR A 1 84 ? 13.599 -4.022 2.666 1.00 80.44 84 THR A O 1
ATOM 633 N N . HIS A 1 85 ? 12.229 -5.763 2.841 1.00 79.81 85 HIS A N 1
ATOM 634 C CA . HIS A 1 85 ? 11.395 -5.188 3.910 1.00 79.81 85 HIS A CA 1
ATOM 635 C C . HIS A 1 85 ? 10.633 -3.909 3.495 1.00 79.81 85 HIS A C 1
ATOM 637 O O . HIS A 1 85 ? 10.199 -3.133 4.341 1.00 79.81 85 HIS A O 1
ATOM 643 N N . GLY A 1 86 ? 10.431 -3.704 2.189 1.00 83.44 86 GLY A N 1
ATOM 644 C CA . GLY A 1 86 ? 9.663 -2.578 1.654 1.00 83.44 86 GLY A CA 1
ATOM 645 C C . GLY A 1 86 ? 8.165 -2.873 1.554 1.00 83.44 86 GLY A C 1
ATOM 646 O O . GLY A 1 86 ? 7.674 -3.915 1.996 1.00 83.44 86 GLY A O 1
ATOM 647 N N . GLY A 1 87 ? 7.416 -1.952 0.953 1.00 88.38 87 GLY A N 1
ATOM 648 C CA . GLY A 1 87 ? 5.980 -2.110 0.749 1.00 88.38 87 GLY A CA 1
ATOM 649 C C . GLY A 1 87 ? 5.262 -0.786 0.473 1.00 88.38 87 GLY A C 1
ATOM 650 O O . GLY A 1 87 ? 5.913 0.225 0.204 1.00 88.38 87 GLY A O 1
ATOM 651 N N . PRO A 1 88 ? 3.918 -0.766 0.565 1.00 91.38 88 PRO A N 1
ATOM 652 C CA . PRO A 1 88 ? 3.122 0.434 0.380 1.00 91.38 88 PRO A CA 1
ATOM 653 C C . PRO A 1 88 ? 3.515 1.494 1.404 1.00 91.38 88 PRO A C 1
ATOM 655 O O . PRO A 1 88 ? 3.351 1.290 2.606 1.00 91.38 88 PRO A O 1
ATOM 658 N N . HIS A 1 89 ? 4.011 2.626 0.922 1.00 89.94 89 HIS A N 1
ATOM 659 C CA . HIS A 1 89 ? 4.477 3.726 1.768 1.00 89.94 89 HIS A CA 1
ATOM 660 C C . HIS A 1 89 ? 3.688 5.002 1.520 1.00 89.94 89 HIS A C 1
ATOM 662 O O . HIS A 1 89 ? 3.214 5.629 2.464 1.00 89.94 89 HIS A O 1
ATOM 668 N N . PHE A 1 90 ? 3.509 5.362 0.249 1.00 92.94 90 PHE A N 1
ATOM 669 C CA . PHE A 1 90 ? 2.747 6.539 -0.127 1.00 92.94 90 PHE A CA 1
ATOM 670 C C . PHE A 1 90 ? 1.393 6.144 -0.704 1.00 92.94 90 PHE A C 1
ATOM 672 O O . PHE A 1 90 ? 1.294 5.238 -1.537 1.00 92.94 90 PHE A O 1
ATOM 679 N N . LEU A 1 91 ? 0.354 6.861 -0.278 1.00 94.69 91 LEU A N 1
ATOM 680 C CA . LEU A 1 91 ? -1.013 6.706 -0.756 1.00 94.69 91 LEU A CA 1
ATOM 681 C C . LEU A 1 91 ? -1.535 8.035 -1.290 1.00 94.69 91 LEU A C 1
ATOM 683 O O . LEU A 1 91 ? -1.400 9.066 -0.636 1.00 94.69 91 LEU A O 1
ATOM 687 N N . ALA A 1 92 ? -2.195 7.987 -2.441 1.00 96.12 92 ALA A N 1
ATOM 688 C CA . ALA A 1 92 ? -3.026 9.076 -2.935 1.00 96.12 92 ALA A CA 1
ATOM 689 C C . ALA A 1 92 ? -4.473 8.591 -3.015 1.00 96.12 92 ALA A C 1
ATOM 691 O O . ALA A 1 92 ? -4.727 7.456 -3.421 1.00 96.12 92 ALA A O 1
ATOM 692 N N . PHE A 1 93 ? -5.422 9.444 -2.639 1.00 95.44 93 PHE A N 1
ATOM 693 C CA . PHE A 1 93 ? -6.845 9.151 -2.742 1.00 95.44 93 PHE A CA 1
ATOM 694 C C . PHE A 1 93 ? -7.540 10.260 -3.515 1.00 95.44 93 PHE A C 1
ATOM 696 O O . PHE A 1 93 ? -7.448 11.428 -3.145 1.00 95.44 93 PHE A O 1
ATOM 703 N N . ASP A 1 94 ? -8.251 9.874 -4.565 1.00 95.19 94 ASP A N 1
ATOM 704 C CA . ASP A 1 94 ? -9.218 10.730 -5.227 1.00 95.19 94 ASP A CA 1
ATOM 705 C C . ASP A 1 94 ? -10.612 10.417 -4.685 1.00 95.19 94 ASP A C 1
ATOM 707 O O . ASP A 1 94 ? -11.112 9.296 -4.813 1.00 95.19 94 ASP A O 1
ATOM 711 N N . HIS A 1 95 ? -11.240 11.420 -4.079 1.00 90.62 95 HIS A N 1
ATOM 712 C CA . HIS A 1 95 ? -12.564 11.296 -3.492 1.00 90.62 95 HIS A CA 1
ATOM 713 C C . HIS A 1 95 ? -13.688 11.289 -4.539 1.00 90.62 95 HIS A C 1
ATOM 715 O O . HIS A 1 95 ? -14.731 10.688 -4.275 1.00 90.62 95 HIS A O 1
ATOM 721 N N . GLU A 1 96 ? -13.480 11.896 -5.712 1.00 91.38 96 GLU A N 1
ATOM 722 C CA . GLU A 1 96 ? -14.487 12.003 -6.773 1.00 91.38 96 GLU A CA 1
ATOM 723 C C . GLU A 1 96 ? -14.644 10.662 -7.489 1.00 91.38 96 GLU A C 1
ATOM 725 O O . GLU A 1 96 ? -15.733 10.084 -7.527 1.00 91.38 96 GLU A O 1
ATOM 730 N N . THR A 1 97 ? -13.536 10.104 -7.991 1.00 92.94 97 THR A N 1
ATOM 731 C CA . THR A 1 97 ? -13.554 8.795 -8.667 1.00 92.94 97 THR A CA 1
ATOM 732 C C . THR A 1 97 ? -13.386 7.614 -7.716 1.00 92.94 97 THR A C 1
ATOM 734 O O . THR A 1 97 ? -13.539 6.456 -8.121 1.00 92.94 97 THR A O 1
ATOM 737 N N . ARG A 1 98 ? -13.096 7.888 -6.437 1.00 95.12 98 ARG A N 1
ATOM 738 C CA . ARG A 1 98 ? -12.876 6.893 -5.378 1.00 95.12 98 ARG A CA 1
ATOM 739 C C . ARG A 1 98 ? -11.732 5.939 -5.696 1.00 95.12 98 ARG A C 1
ATOM 741 O O . ARG A 1 98 ? -11.811 4.738 -5.417 1.00 95.12 98 ARG A O 1
ATOM 748 N N . ARG A 1 99 ? -10.669 6.470 -6.290 1.00 96.50 99 ARG A N 1
ATOM 749 C CA . ARG A 1 99 ? -9.453 5.726 -6.613 1.00 96.50 99 ARG A CA 1
ATOM 750 C C . ARG A 1 99 ? -8.408 5.933 -5.532 1.00 96.50 99 ARG A C 1
ATOM 752 O O . ARG A 1 99 ? -8.213 7.037 -5.040 1.00 96.50 99 ARG A O 1
ATOM 759 N N . VAL A 1 100 ? -7.731 4.853 -5.176 1.00 96.88 100 VAL A N 1
ATOM 760 C CA . VAL A 1 100 ? -6.596 4.845 -4.256 1.00 96.88 100 VAL A CA 1
ATOM 761 C C . VAL A 1 100 ? -5.382 4.391 -5.049 1.00 96.88 100 VAL A C 1
ATOM 763 O O . VAL A 1 100 ? -5.392 3.284 -5.582 1.00 96.88 100 VAL A O 1
ATOM 766 N N . ALA A 1 101 ? -4.351 5.221 -5.136 1.00 97.25 101 ALA A N 1
ATOM 767 C CA . ALA A 1 101 ? -3.053 4.828 -5.669 1.00 97.25 101 ALA A CA 1
ATOM 768 C C . ALA A 1 101 ? -2.097 4.532 -4.511 1.00 97.25 101 ALA A C 1
ATOM 770 O O . ALA A 1 101 ? -2.094 5.258 -3.517 1.00 97.25 101 ALA A O 1
ATOM 771 N N . ALA A 1 102 ? -1.287 3.486 -4.644 1.00 96.50 102 ALA A N 1
ATOM 772 C CA . ALA A 1 102 ? -0.276 3.087 -3.675 1.00 96.50 102 ALA A CA 1
ATOM 773 C C . ALA A 1 102 ? 1.076 2.895 -4.363 1.00 96.50 102 ALA A C 1
ATOM 775 O O . ALA A 1 102 ? 1.168 2.149 -5.339 1.00 96.50 102 ALA A O 1
ATOM 776 N N . ALA A 1 103 ? 2.109 3.554 -3.841 1.00 95.81 103 ALA A N 1
ATOM 777 C CA . ALA A 1 103 ? 3.486 3.330 -4.247 1.00 95.81 103 ALA A CA 1
ATOM 778 C C . ALA A 1 103 ? 4.065 2.254 -3.337 1.00 95.81 103 ALA A C 1
ATOM 780 O O . ALA A 1 103 ? 4.153 2.439 -2.119 1.00 95.81 103 ALA A O 1
ATOM 781 N N . ASN A 1 104 ? 4.441 1.129 -3.934 1.00 92.88 104 ASN A N 1
ATOM 782 C CA . ASN A 1 104 ? 5.042 -0.010 -3.258 1.00 92.88 104 ASN A CA 1
ATOM 783 C C . ASN A 1 104 ? 6.551 0.212 -3.055 1.00 92.88 104 ASN A C 1
ATOM 785 O O . ASN A 1 104 ? 7.370 -0.636 -3.405 1.00 92.88 104 ASN A O 1
ATOM 789 N N . TYR A 1 105 ? 6.888 1.405 -2.552 1.00 89.50 105 TYR A N 1
ATOM 790 C CA . TYR A 1 105 ? 8.245 1.881 -2.332 1.00 89.50 105 TYR A CA 1
ATOM 791 C C . TYR A 1 105 ? 8.340 2.768 -1.095 1.00 89.50 105 TYR A C 1
ATOM 793 O O . TYR A 1 105 ? 7.719 3.830 -1.062 1.00 89.50 105 TYR A O 1
ATOM 801 N N . PHE A 1 106 ? 9.142 2.369 -0.102 1.00 81.88 106 PHE A N 1
ATOM 802 C CA . PHE A 1 106 ? 9.387 3.175 1.098 1.00 81.88 106 PHE A CA 1
ATOM 803 C C . PHE A 1 106 ? 10.474 4.221 0.843 1.00 81.88 106 PHE A C 1
ATOM 805 O O . PHE A 1 106 ? 10.177 5.367 0.488 1.00 81.88 106 PHE A O 1
ATOM 812 N N . VAL A 1 107 ? 11.742 3.831 0.977 1.00 78.31 107 VAL A N 1
ATOM 813 C CA . VAL A 1 107 ? 12.879 4.677 0.615 1.00 78.31 107 VAL A CA 1
ATOM 814 C C . VAL A 1 107 ? 14.136 3.839 0.380 1.00 78.31 107 VAL A C 1
ATOM 816 O O . VAL A 1 107 ? 14.483 2.963 1.170 1.00 78.31 107 VAL A O 1
ATOM 819 N N . GLN A 1 108 ? 14.867 4.150 -0.689 1.00 75.94 108 GLN A N 1
ATOM 820 C CA . GLN A 1 108 ? 16.195 3.615 -0.963 1.00 75.94 108 GLN A CA 1
ATOM 821 C C . GLN A 1 108 ? 17.225 4.750 -0.935 1.00 75.94 108 GLN A C 1
ATOM 823 O O . GLN A 1 108 ? 17.343 5.538 -1.870 1.00 75.94 108 GLN A O 1
ATOM 828 N N . LEU A 1 109 ? 17.989 4.825 0.156 1.00 71.69 109 LEU A N 1
ATOM 829 C CA . LEU A 1 109 ? 18.971 5.892 0.391 1.00 71.69 109 LEU A CA 1
ATOM 830 C C . LEU A 1 109 ? 20.400 5.538 -0.057 1.00 71.69 109 LEU A C 1
ATOM 832 O O . LEU A 1 109 ? 21.269 6.406 -0.124 1.00 71.69 109 LEU A O 1
ATOM 836 N N . THR A 1 110 ? 20.640 4.275 -0.413 1.00 65.19 110 THR A N 1
ATOM 837 C CA . THR A 1 110 ? 21.962 3.743 -0.779 1.00 65.19 110 THR A CA 1
ATOM 838 C C . THR A 1 110 ? 22.638 4.476 -1.942 1.00 65.19 110 THR A C 1
ATOM 840 O O . THR A 1 110 ? 23.826 4.764 -1.819 1.00 65.19 110 THR A O 1
ATOM 843 N N . PRO A 1 111 ? 21.940 4.842 -3.040 1.00 67.94 111 PRO A N 1
ATOM 844 C CA . PRO A 1 111 ? 22.562 5.589 -4.138 1.00 67.94 111 PRO A CA 1
ATOM 845 C C . PRO A 1 111 ? 23.109 6.964 -3.725 1.00 67.94 111 PRO A C 1
ATOM 847 O O . PRO A 1 111 ? 23.880 7.564 -4.466 1.00 67.94 111 PRO A O 1
ATOM 850 N N . PHE A 1 112 ? 22.728 7.458 -2.543 1.00 68.81 112 PHE A N 1
ATOM 851 C CA . PHE A 1 112 ? 23.150 8.747 -2.002 1.00 68.81 112 PHE A CA 1
ATOM 852 C C . PHE A 1 112 ? 24.241 8.625 -0.927 1.00 68.81 112 PHE A C 1
ATOM 854 O O . PHE A 1 112 ? 24.561 9.622 -0.285 1.00 68.81 112 PHE A O 1
ATOM 861 N N . ASN A 1 113 ? 24.805 7.428 -0.702 1.00 71.44 113 ASN A N 1
ATOM 862 C CA . ASN A 1 113 ? 25.734 7.138 0.404 1.00 71.44 113 ASN A CA 1
ATOM 863 C C . ASN A 1 113 ? 25.181 7.533 1.788 1.00 71.44 113 ASN A C 1
ATOM 865 O O . ASN A 1 113 ? 25.941 7.812 2.717 1.00 71.44 113 ASN A O 1
ATOM 869 N N . LEU A 1 114 ? 23.856 7.572 1.928 1.00 70.69 114 LEU A N 1
ATOM 870 C CA . LEU A 1 114 ? 23.191 7.871 3.186 1.00 70.69 114 LEU A CA 1
ATOM 871 C C . LEU A 1 114 ? 22.858 6.565 3.921 1.00 70.69 114 LEU A C 1
ATOM 873 O O . LEU A 1 114 ? 22.520 5.568 3.273 1.00 70.69 114 LEU A O 1
ATOM 877 N N . PRO A 1 115 ? 22.934 6.551 5.264 1.00 62.62 115 PRO A N 1
ATOM 878 C CA . PRO A 1 115 ? 22.531 5.390 6.045 1.00 62.62 115 PRO A CA 1
ATOM 879 C C . PRO A 1 115 ? 21.050 5.073 5.796 1.00 62.62 115 PRO A C 1
ATOM 881 O O . PRO A 1 115 ? 20.202 5.964 5.825 1.00 62.62 115 PRO A O 1
ATOM 884 N N . GLY A 1 116 ? 20.735 3.802 5.547 1.00 64.06 116 GLY A N 1
ATOM 885 C CA . GLY A 1 116 ? 19.375 3.336 5.289 1.00 64.06 116 GLY A CA 1
ATOM 886 C C . GLY A 1 116 ? 19.289 1.812 5.232 1.00 64.06 116 GLY A C 1
ATOM 887 O O . GLY A 1 116 ? 20.290 1.138 5.008 1.00 64.06 116 GLY A O 1
ATOM 888 N N . LEU A 1 117 ? 18.084 1.277 5.438 1.00 65.19 117 LEU A N 1
ATOM 889 C CA . LEU A 1 117 ? 17.828 -0.159 5.624 1.00 65.19 117 LEU A CA 1
ATOM 890 C C . LEU A 1 117 ? 17.535 -0.928 4.322 1.00 65.19 117 LEU A C 1
ATOM 892 O O . LEU A 1 117 ? 17.185 -2.099 4.369 1.00 65.19 117 LEU A O 1
ATOM 896 N N . HIS A 1 118 ? 17.727 -0.298 3.156 1.00 71.56 118 HIS A N 1
ATOM 897 C CA . HIS A 1 118 ? 17.456 -0.894 1.838 1.00 71.56 118 HIS A CA 1
ATOM 898 C C . HIS A 1 118 ? 15.986 -1.306 1.619 1.00 71.56 118 HIS A C 1
ATOM 900 O O . HIS A 1 118 ? 15.715 -2.274 0.918 1.00 71.56 118 HIS A O 1
ATOM 906 N N . GLU A 1 119 ? 15.037 -0.524 2.138 1.00 78.12 119 GLU A N 1
ATOM 907 C CA . GLU A 1 119 ? 13.596 -0.828 2.151 1.00 78.12 119 GLU A CA 1
ATOM 908 C C . GLU A 1 119 ? 12.856 -0.420 0.869 1.00 78.12 119 GLU A C 1
ATOM 910 O O . GLU A 1 119 ? 11.779 0.172 0.898 1.00 78.12 119 GLU A O 1
ATOM 915 N N . ALA A 1 120 ? 13.444 -0.723 -0.290 1.00 82.62 120 ALA A N 1
ATOM 916 C CA . ALA A 1 120 ? 12.937 -0.250 -1.578 1.00 82.62 120 ALA A CA 1
ATOM 917 C C . ALA A 1 120 ? 11.545 -0.800 -1.922 1.00 82.62 120 ALA A C 1
ATOM 919 O O . ALA A 1 120 ? 10.730 -0.060 -2.439 1.00 82.62 120 ALA A O 1
ATOM 920 N N . GLY A 1 121 ? 11.231 -2.053 -1.609 1.00 88.38 121 GLY A N 1
ATOM 921 C CA . GLY A 1 121 ? 10.004 -2.694 -2.082 1.00 88.38 121 GLY A CA 1
ATOM 922 C C . GLY A 1 121 ? 10.168 -3.192 -3.515 1.00 88.38 121 GLY A C 1
ATOM 923 O O . GLY A 1 121 ? 11.267 -3.574 -3.913 1.00 88.38 121 GLY A O 1
ATOM 924 N N . ASP A 1 122 ? 9.077 -3.214 -4.279 1.00 91.62 122 ASP A N 1
ATOM 925 C CA . ASP A 1 122 ? 9.074 -3.695 -5.670 1.00 91.62 122 ASP A CA 1
ATOM 926 C C . ASP A 1 122 ? 8.804 -2.614 -6.719 1.00 91.62 122 ASP A C 1
ATOM 928 O O . ASP A 1 122 ? 8.531 -2.929 -7.880 1.00 91.62 122 ASP A O 1
ATOM 932 N N . ASP A 1 123 ? 8.844 -1.348 -6.296 1.00 93.25 123 ASP A N 1
ATOM 933 C CA . ASP A 1 123 ? 8.783 -0.171 -7.163 1.00 93.25 123 ASP A CA 1
ATOM 934 C C . ASP A 1 123 ? 7.546 -0.112 -8.071 1.00 93.25 123 ASP A C 1
ATOM 936 O O . ASP A 1 123 ? 7.516 0.609 -9.071 1.00 93.25 123 ASP A O 1
ATOM 940 N N . ARG A 1 124 ? 6.480 -0.849 -7.734 1.00 96.06 124 ARG A N 1
ATOM 941 C CA . ARG A 1 124 ? 5.207 -0.762 -8.449 1.00 96.06 124 ARG A CA 1
ATOM 942 C C . ARG A 1 124 ? 4.349 0.368 -7.910 1.00 96.06 124 ARG A C 1
ATOM 944 O O . ARG A 1 124 ? 4.181 0.535 -6.703 1.00 96.06 124 ARG A O 1
ATOM 951 N N . VAL A 1 125 ? 3.694 1.075 -8.820 1.00 97.06 125 VAL A N 1
ATOM 952 C CA . VAL A 1 125 ? 2.510 1.871 -8.502 1.00 97.06 125 VAL A CA 1
ATOM 953 C C . VAL A 1 125 ? 1.289 1.009 -8.777 1.00 97.06 125 VAL A C 1
ATOM 955 O O . VAL A 1 125 ? 1.108 0.514 -9.885 1.00 97.06 125 VAL A O 1
ATOM 958 N N . CYS A 1 126 ? 0.441 0.814 -7.776 1.00 97.50 126 CYS A N 1
ATOM 959 C CA . CYS A 1 126 ? -0.806 0.068 -7.897 1.00 97.50 126 CYS A CA 1
ATOM 960 C C . CYS A 1 126 ? -1.995 1.002 -7.698 1.00 97.50 126 CYS A C 1
ATOM 962 O O . CYS A 1 126 ? -1.934 1.928 -6.893 1.00 97.50 126 CYS A O 1
ATOM 964 N N . MET A 1 127 ? -3.100 0.734 -8.390 1.00 97.88 127 MET A N 1
ATOM 965 C CA . MET A 1 127 ? -4.344 1.479 -8.218 1.00 97.88 127 MET A CA 1
ATOM 966 C C . MET A 1 127 ? -5.460 0.539 -7.779 1.00 97.88 127 MET A C 1
ATOM 968 O O . MET A 1 127 ? -5.551 -0.596 -8.236 1.00 97.88 127 MET A O 1
ATOM 972 N N . ALA A 1 128 ? -6.315 1.011 -6.884 1.00 97.38 128 ALA A N 1
ATOM 973 C CA . ALA A 1 128 ? -7.503 0.322 -6.419 1.00 97.38 128 ALA A CA 1
ATOM 974 C C . ALA A 1 128 ? -8.712 1.257 -6.479 1.00 97.38 128 ALA A C 1
ATOM 976 O O . ALA A 1 128 ? -8.582 2.477 -6.410 1.00 97.38 128 ALA A O 1
ATOM 977 N N . ARG A 1 129 ? -9.907 0.678 -6.559 1.00 96.69 129 ARG A N 1
ATOM 978 C CA . ARG A 1 129 ? -11.179 1.387 -6.423 1.00 96.69 129 ARG A CA 1
ATOM 979 C C . ARG A 1 129 ? -11.783 1.103 -5.059 1.00 96.69 129 ARG A C 1
ATOM 981 O O . ARG A 1 129 ? -11.897 -0.055 -4.649 1.00 96.69 129 ARG A O 1
ATOM 988 N N . LEU A 1 130 ? -12.216 2.160 -4.385 1.00 96.00 130 LEU A N 1
ATOM 989 C CA . LEU A 1 130 ? -12.985 2.092 -3.156 1.00 96.00 130 LEU A CA 1
ATOM 990 C C . LEU A 1 130 ? -14.477 2.016 -3.491 1.00 96.00 130 LEU A C 1
ATOM 992 O O . LEU A 1 130 ? -15.092 2.983 -3.935 1.00 96.00 130 LEU A O 1
ATOM 996 N N . THR A 1 131 ? -15.076 0.854 -3.264 1.00 93.56 131 THR A N 1
ATOM 997 C CA . THR A 1 131 ? -16.511 0.624 -3.486 1.00 93.56 131 THR A CA 1
ATOM 998 C C . THR A 1 131 ? -17.375 1.377 -2.475 1.00 93.56 131 THR A C 1
ATOM 1000 O O . THR A 1 131 ? -16.933 1.692 -1.370 1.00 93.56 131 THR A O 1
ATOM 1003 N N . GLN A 1 132 ? -18.651 1.600 -2.804 1.00 90.00 132 GLN A N 1
ATOM 1004 C CA . GLN A 1 132 ? -19.638 2.217 -1.903 1.00 90.00 132 GLN A CA 1
ATOM 1005 C C . GLN A 1 132 ? -19.744 1.553 -0.534 1.00 90.00 132 GLN A C 1
ATOM 1007 O O . GLN A 1 132 ? -19.933 2.257 0.450 1.00 90.00 132 GLN A O 1
ATOM 1012 N N . THR A 1 133 ? -19.510 0.248 -0.453 1.00 88.50 133 THR A N 1
ATOM 1013 C CA . THR A 1 133 ? -19.544 -0.505 0.803 1.00 88.50 133 THR A CA 1
ATOM 1014 C C . THR A 1 133 ? -18.209 -0.499 1.558 1.00 88.50 133 THR A C 1
ATOM 1016 O O . THR A 1 133 ? -18.033 -1.290 2.475 1.00 88.50 133 THR A O 1
ATOM 1019 N N . GLY A 1 134 ? -17.228 0.313 1.150 1.00 89.25 134 GLY A N 1
ATOM 1020 C CA . GLY A 1 134 ? -15.925 0.423 1.819 1.00 89.25 134 GLY A CA 1
ATOM 1021 C C . GLY A 1 134 ? -14.893 -0.641 1.427 1.00 89.25 134 GLY A C 1
ATOM 1022 O O . GLY A 1 134 ? -13.779 -0.628 1.942 1.00 89.25 134 GLY A O 1
ATOM 1023 N N . ARG A 1 135 ? -15.203 -1.539 0.480 1.00 92.19 135 ARG A N 1
ATOM 1024 C CA . ARG A 1 135 ? -14.229 -2.532 -0.013 1.00 92.19 135 ARG A CA 1
ATOM 1025 C C . ARG A 1 135 ? -13.227 -1.892 -0.968 1.00 92.19 135 ARG A C 1
ATOM 1027 O O . ARG A 1 135 ? -13.644 -1.135 -1.846 1.00 92.19 135 ARG A O 1
ATOM 1034 N N . LEU A 1 136 ? -11.955 -2.280 -0.864 1.00 94.50 136 LEU A N 1
ATOM 1035 C CA . LEU A 1 136 ? -10.938 -2.029 -1.889 1.00 94.50 136 LEU A CA 1
ATOM 1036 C C . LEU A 1 136 ? -10.915 -3.161 -2.912 1.00 94.50 136 LEU A C 1
ATOM 1038 O O . LEU A 1 136 ? -10.956 -4.336 -2.549 1.00 94.50 136 LEU A O 1
ATOM 1042 N N . VAL A 1 137 ? -10.830 -2.797 -4.189 1.00 95.62 137 VAL A N 1
ATOM 1043 C CA . VAL A 1 137 ? -10.691 -3.733 -5.310 1.00 95.62 137 VAL A CA 1
ATOM 1044 C C . VAL A 1 137 ? -9.563 -3.244 -6.206 1.00 95.62 137 VAL A C 1
ATOM 1046 O O . VAL A 1 137 ? -9.598 -2.090 -6.622 1.00 95.62 137 VAL A O 1
ATOM 1049 N N . LEU A 1 138 ? -8.582 -4.101 -6.509 1.00 96.62 138 LEU A N 1
ATOM 1050 C CA . LEU A 1 138 ? -7.498 -3.768 -7.440 1.00 96.62 138 LEU A CA 1
ATOM 1051 C C . LEU A 1 138 ? -8.082 -3.314 -8.785 1.00 96.62 138 LEU A C 1
ATOM 1053 O O . LEU A 1 138 ? -8.967 -3.971 -9.337 1.00 96.62 138 LEU A O 1
ATOM 1057 N N . ASP A 1 139 ? -7.590 -2.196 -9.306 1.00 96.81 139 ASP A N 1
ATOM 1058 C CA . ASP A 1 139 ? -7.925 -1.736 -10.644 1.00 96.81 139 ASP A CA 1
ATOM 1059 C C . ASP A 1 139 ? -7.070 -2.501 -11.658 1.00 96.81 139 ASP A C 1
ATOM 1061 O O . ASP A 1 139 ? -5.902 -2.195 -11.883 1.00 96.81 139 ASP A O 1
ATOM 1065 N N . THR A 1 140 ? -7.652 -3.538 -12.258 1.00 96.12 140 THR A N 1
ATOM 1066 C CA . THR A 1 140 ? -6.966 -4.376 -13.247 1.00 96.12 140 THR A CA 1
ATOM 1067 C C . THR A 1 140 ? -6.823 -3.706 -14.614 1.00 96.12 140 THR A C 1
ATOM 1069 O O . THR A 1 140 ? -6.101 -4.229 -15.462 1.00 96.12 140 THR A O 1
ATOM 1072 N N . ALA A 1 141 ? -7.487 -2.567 -14.843 1.00 96.56 141 ALA A N 1
ATOM 1073 C CA . ALA A 1 141 ? -7.298 -1.767 -16.048 1.00 96.56 141 ALA A CA 1
ATOM 1074 C C . ALA A 1 141 ? -6.065 -0.857 -15.934 1.00 96.56 141 ALA A C 1
ATOM 1076 O O . ALA A 1 141 ? -5.453 -0.540 -16.955 1.00 96.56 141 ALA A O 1
ATOM 1077 N N . PHE A 1 142 ? -5.668 -0.486 -14.712 1.00 97.31 142 PHE A N 1
ATOM 1078 C CA . PHE A 1 142 ? -4.392 0.174 -14.448 1.00 97.31 142 PHE A CA 1
ATOM 1079 C C . PHE A 1 142 ? -3.258 -0.854 -14.505 1.00 97.31 142 PHE A C 1
ATOM 1081 O O . PHE A 1 142 ? -2.961 -1.551 -13.530 1.00 97.31 142 PHE A O 1
ATOM 1088 N N . LYS A 1 143 ? -2.664 -0.983 -15.689 1.00 97.19 143 LYS A N 1
ATOM 1089 C CA . LYS A 1 143 ? -1.710 -2.038 -16.013 1.00 97.19 143 LYS A CA 1
ATOM 1090 C C . LYS A 1 143 ? -0.425 -1.480 -16.589 1.00 97.19 143 LYS A C 1
ATOM 1092 O O . LYS A 1 143 ? -0.428 -0.484 -17.306 1.00 97.19 143 LYS A O 1
ATOM 1097 N N . ASP A 1 144 ? 0.636 -2.205 -16.314 1.00 96.94 144 ASP A N 1
ATOM 1098 C CA . ASP A 1 144 ? 1.933 -2.038 -16.924 1.00 96.94 144 ASP A CA 1
ATOM 1099 C C . ASP A 1 144 ? 1.867 -2.312 -18.430 1.00 96.94 144 ASP A C 1
ATOM 1101 O O . ASP A 1 144 ? 1.396 -3.363 -18.868 1.00 96.94 144 ASP A O 1
ATOM 1105 N N . GLU A 1 145 ? 2.354 -1.382 -19.237 1.00 94.44 145 GLU A N 1
ATOM 1106 C CA . GLU A 1 145 ? 2.319 -1.472 -20.694 1.00 94.44 145 GLU A CA 1
ATOM 1107 C C . GLU A 1 145 ? 3.298 -2.505 -21.267 1.00 94.44 145 GLU A C 1
ATOM 1109 O O . GLU A 1 145 ? 3.036 -3.054 -22.336 1.00 94.44 145 GLU A O 1
ATOM 1114 N N . LEU A 1 146 ? 4.392 -2.810 -20.560 1.00 94.44 146 LEU A N 1
ATOM 1115 C CA . LEU A 1 146 ? 5.392 -3.779 -21.020 1.00 94.44 146 LEU A CA 1
ATOM 1116 C C . LEU A 1 146 ? 4.976 -5.220 -20.719 1.00 94.44 146 LEU A C 1
ATOM 1118 O O . LEU A 1 146 ? 5.221 -6.123 -21.517 1.00 94.44 146 LEU A O 1
ATOM 1122 N N . THR A 1 147 ? 4.356 -5.450 -19.562 1.00 94.88 147 THR A N 1
ATOM 1123 C CA . THR A 1 147 ? 4.000 -6.798 -19.093 1.00 94.88 147 THR A CA 1
ATOM 1124 C C . THR A 1 147 ? 2.511 -7.116 -19.209 1.00 94.88 147 THR A C 1
ATOM 1126 O O . THR A 1 147 ? 2.125 -8.282 -19.110 1.00 94.88 147 THR A O 1
ATOM 1129 N N . GLY A 1 148 ? 1.657 -6.104 -19.382 1.00 96.62 148 GLY A N 1
ATOM 1130 C CA . GLY A 1 148 ? 0.199 -6.234 -19.397 1.00 96.62 148 GLY A CA 1
ATOM 1131 C C . GLY A 1 148 ? -0.419 -6.589 -18.040 1.00 96.62 148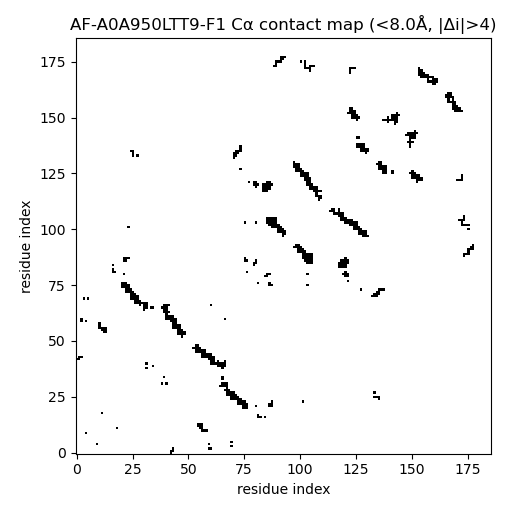 GLY A C 1
ATOM 1132 O O . GLY A 1 148 ? -1.620 -6.859 -17.974 1.00 96.62 148 GLY A O 1
ATOM 1133 N N . ARG A 1 149 ? 0.376 -6.624 -16.964 1.00 96.38 149 ARG A N 1
ATOM 1134 C CA . ARG A 1 149 ? -0.069 -7.004 -15.616 1.00 96.38 149 ARG A CA 1
ATOM 1135 C C . ARG A 1 149 ? -0.617 -5.789 -14.859 1.00 96.38 149 ARG A C 1
ATOM 1137 O O . ARG A 1 149 ? -0.146 -4.685 -15.106 1.00 96.38 149 ARG A O 1
ATOM 1144 N N . PRO A 1 150 ? -1.581 -5.962 -13.935 1.00 97.00 150 PRO A N 1
ATOM 1145 C CA . PRO A 1 150 ? -2.021 -4.883 -13.053 1.00 97.00 150 PRO A CA 1
ATOM 1146 C C . PRO A 1 150 ? -0.866 -4.269 -12.255 1.00 97.00 150 PRO A C 1
ATOM 1148 O O . PRO A 1 150 ? 0.070 -4.984 -11.884 1.00 97.00 150 PRO A O 1
ATOM 1151 N N . CYS A 1 151 ? -1.014 -2.982 -11.927 1.00 97.38 151 CYS A N 1
ATOM 1152 C CA . CYS A 1 151 ? 0.047 -2.099 -11.434 1.00 97.38 151 CYS A CA 1
ATOM 1153 C C . CYS A 1 151 ? 1.080 -1.761 -12.513 1.00 97.38 151 CYS A C 1
ATOM 1155 O O . CYS A 1 151 ? 1.277 -2.532 -13.439 1.00 97.38 151 CYS A O 1
ATOM 1157 N N . VAL A 1 152 ? 1.753 -0.621 -12.380 1.00 96.94 152 VAL A N 1
ATOM 1158 C CA . VAL A 1 152 ? 2.817 -0.161 -13.283 1.00 96.94 152 VAL A CA 1
ATOM 1159 C C . VAL A 1 152 ? 4.151 -0.324 -12.568 1.00 96.94 152 VAL A C 1
ATOM 1161 O O . VAL A 1 152 ? 4.314 0.197 -11.465 1.00 96.94 152 VAL A O 1
ATOM 1164 N N . SER A 1 153 ? 5.089 -1.064 -13.161 1.00 95.25 153 SER A N 1
ATOM 1165 C CA . SER A 1 153 ? 6.4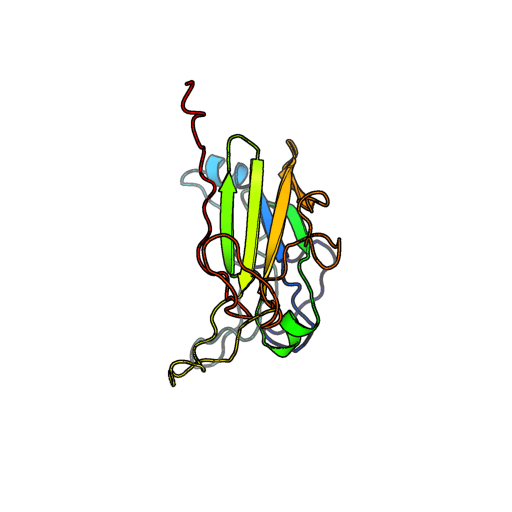32 -1.222 -12.594 1.00 95.25 153 SER A CA 1
ATOM 1166 C C . SER A 1 153 ? 7.306 -0.033 -12.971 1.00 95.25 153 SER A C 1
ATOM 1168 O O . SER A 1 153 ? 7.413 0.308 -14.146 1.00 95.25 153 SER A O 1
ATOM 1170 N N . MET A 1 154 ? 7.963 0.575 -11.986 1.00 94.31 154 MET A N 1
ATOM 1171 C CA . MET A 1 154 ? 8.907 1.664 -12.239 1.00 94.31 154 MET A CA 1
ATOM 1172 C C . MET A 1 154 ? 10.340 1.162 -12.468 1.00 94.31 154 MET A C 1
ATOM 1174 O O . MET A 1 154 ? 11.196 1.934 -12.899 1.00 94.31 154 MET A O 1
ATOM 1178 N N . ASP A 1 155 ? 10.594 -0.139 -12.297 1.00 91.94 155 ASP A N 1
ATOM 1179 C CA . ASP A 1 155 ? 11.860 -0.799 -12.634 1.00 91.94 155 ASP A CA 1
ATOM 1180 C C . ASP A 1 155 ? 11.975 -1.039 -14.147 1.00 91.94 155 ASP A C 1
ATOM 1182 O O . ASP A 1 155 ? 11.899 -2.154 -14.669 1.00 91.94 155 ASP A O 1
ATOM 1186 N N . ARG A 1 156 ? 12.132 0.060 -14.885 1.00 94.19 156 ARG A N 1
ATOM 1187 C CA . ARG A 1 156 ? 12.265 0.051 -16.340 1.00 94.19 156 ARG A CA 1
ATOM 1188 C C . ARG A 1 156 ? 13.690 -0.296 -16.789 1.00 94.19 156 ARG A C 1
ATOM 1190 O O . ARG A 1 156 ? 14.658 0.175 -16.185 1.00 94.19 156 ARG A O 1
ATOM 1197 N N . PRO A 1 157 ? 13.857 -1.065 -17.885 1.00 93.56 157 PRO A N 1
ATOM 1198 C CA . PRO A 1 157 ? 15.171 -1.257 -18.489 1.00 93.56 157 PRO A CA 1
ATOM 1199 C C . PRO A 1 157 ? 15.705 0.074 -19.032 1.00 93.56 157 PRO A C 1
ATOM 1201 O O . PRO A 1 157 ? 14.938 0.970 -19.379 1.00 93.56 157 PRO A O 1
ATOM 1204 N N . THR A 1 158 ? 17.022 0.199 -19.187 1.00 92.88 158 THR A N 1
ATOM 1205 C CA . THR A 1 158 ? 17.654 1.410 -19.749 1.00 92.88 158 THR A CA 1
ATOM 1206 C C . THR A 1 158 ? 17.223 1.712 -21.186 1.0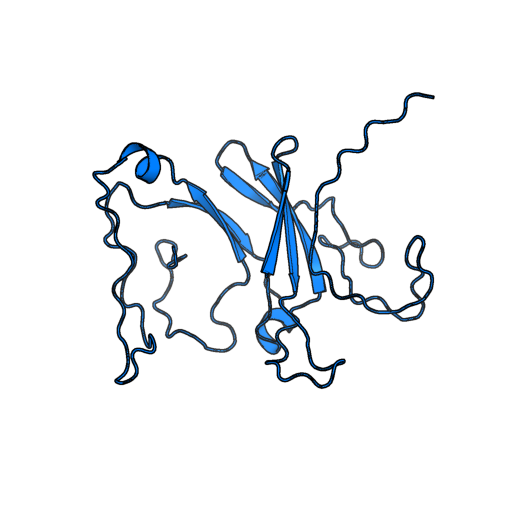0 92.88 158 THR A C 1
ATOM 1208 O O . THR A 1 158 ? 17.343 2.847 -21.633 1.00 92.88 158 THR A O 1
ATOM 1211 N N . SER A 1 159 ? 16.685 0.721 -21.901 1.00 93.44 159 SER A N 1
ATOM 1212 C CA . SER A 1 159 ? 16.102 0.879 -23.235 1.00 93.44 159 SER A CA 1
ATOM 1213 C C . SER A 1 159 ? 14.690 1.472 -23.235 1.00 93.44 159 SER A C 1
ATOM 1215 O O . SER A 1 159 ? 14.167 1.778 -24.304 1.00 93.44 159 SER A O 1
ATOM 1217 N N . TYR A 1 160 ? 14.035 1.581 -22.078 1.00 94.62 160 TYR A N 1
ATOM 1218 C CA . TYR A 1 160 ? 12.690 2.135 -21.986 1.00 94.62 160 TYR A CA 1
ATOM 1219 C C . TYR A 1 160 ? 12.716 3.657 -22.140 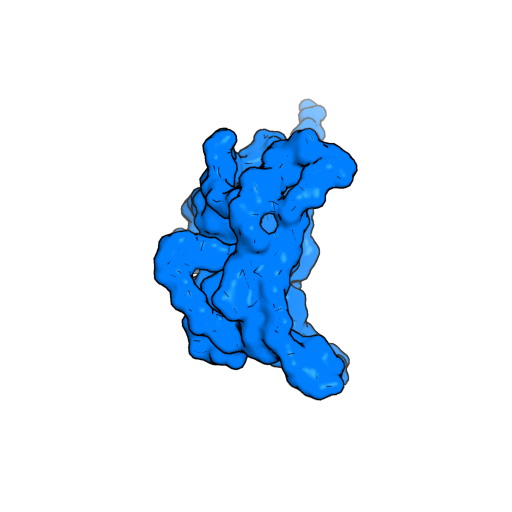1.00 94.62 160 TYR A C 1
ATOM 1221 O O . TYR A 1 160 ? 13.516 4.343 -21.502 1.00 94.62 160 TYR A O 1
ATOM 1229 N N . LEU A 1 161 ? 11.817 4.179 -22.975 1.00 93.75 161 LEU A N 1
ATOM 1230 C CA . LEU A 1 161 ? 11.669 5.606 -23.223 1.00 93.75 161 LEU A CA 1
ATOM 1231 C C . LEU A 1 161 ? 10.574 6.170 -22.315 1.00 93.75 161 LEU A C 1
ATOM 1233 O O . LEU A 1 161 ? 9.387 6.020 -22.599 1.00 93.75 161 LEU A O 1
ATOM 1237 N N . TRP A 1 162 ? 10.967 6.840 -21.235 1.00 91.69 162 TRP A N 1
ATOM 1238 C CA . TRP A 1 162 ? 10.011 7.511 -20.365 1.00 91.69 162 TRP A CA 1
ATOM 1239 C C . TRP A 1 162 ? 9.346 8.685 -21.087 1.00 91.69 162 TRP A C 1
ATOM 1241 O O . TRP A 1 162 ? 10.056 9.517 -21.672 1.00 91.69 162 TRP A O 1
ATOM 1251 N N . PRO A 1 163 ? 8.007 8.806 -21.008 1.00 89.94 163 PRO A N 1
ATOM 1252 C CA . PRO A 1 163 ? 7.298 9.967 -21.529 1.00 89.94 163 PRO A CA 1
ATOM 1253 C C . PRO A 1 163 ? 7.922 11.261 -21.002 1.00 89.94 163 PRO A C 1
ATOM 1255 O O . PRO A 1 163 ? 8.102 11.414 -19.798 1.00 89.94 163 PRO A O 1
ATOM 1258 N N . ASN A 1 164 ? 8.281 12.173 -21.908 1.00 88.44 164 ASN A N 1
ATOM 1259 C CA . ASN A 1 164 ? 8.874 13.485 -21.609 1.00 88.44 164 ASN A CA 1
ATOM 1260 C C . ASN A 1 164 ? 10.234 13.479 -20.872 1.00 88.44 164 ASN A C 1
ATOM 1262 O O . ASN A 1 164 ? 10.739 14.549 -20.545 1.00 88.44 164 ASN A O 1
ATOM 1266 N N . HIS A 1 165 ? 10.854 12.313 -20.647 1.00 88.25 165 HIS A N 1
ATOM 1267 C CA . HIS A 1 165 ? 12.121 12.190 -19.908 1.00 88.25 165 HIS A CA 1
ATOM 1268 C C . HIS A 1 165 ? 13.211 11.390 -20.639 1.00 88.25 165 HIS A C 1
ATOM 1270 O O . HIS A 1 165 ? 14.385 11.510 -20.293 1.00 88.25 165 HIS A O 1
ATOM 1276 N N . GLY A 1 166 ? 12.864 10.607 -21.664 1.00 91.94 166 GLY A N 1
ATOM 1277 C CA . GLY A 1 166 ? 13.845 9.847 -22.438 1.00 91.94 166 GLY A CA 1
ATOM 1278 C C . GLY A 1 166 ? 14.283 8.541 -21.763 1.00 91.94 166 GLY A C 1
ATOM 1279 O O . GLY A 1 166 ? 13.564 7.966 -20.949 1.00 91.94 166 GLY A O 1
ATOM 1280 N N . THR A 1 167 ? 15.458 8.030 -22.130 1.00 92.88 167 THR A N 1
ATOM 1281 C CA . THR A 1 167 ? 15.998 6.762 -21.611 1.00 92.88 167 THR A CA 1
ATOM 1282 C C . THR A 1 167 ? 16.786 6.978 -20.320 1.00 92.88 167 THR A C 1
ATOM 1284 O O . THR A 1 167 ? 17.948 7.386 -20.366 1.00 92.88 167 THR A O 1
ATOM 1287 N N . THR A 1 168 ? 16.171 6.698 -19.170 1.00 88.50 168 THR A N 1
ATOM 1288 C CA . THR A 1 168 ? 16.790 6.894 -17.841 1.00 88.50 168 THR A CA 1
ATOM 1289 C C . THR A 1 168 ? 16.891 5.614 -17.002 1.00 88.50 168 THR A C 1
ATOM 1291 O O . THR A 1 168 ? 17.627 5.596 -16.019 1.00 88.50 168 THR A O 1
ATOM 1294 N N . GLY A 1 169 ? 16.223 4.524 -17.401 1.00 90.56 169 GLY A N 1
ATOM 1295 C CA . GLY A 1 169 ? 16.180 3.272 -16.636 1.00 90.56 169 GLY A CA 1
ATOM 1296 C C . GLY A 1 169 ? 15.154 3.304 -15.504 1.00 90.56 169 GLY A C 1
ATOM 1297 O O . GLY A 1 169 ? 14.101 3.921 -15.645 1.00 90.56 169 GLY A O 1
ATOM 1298 N N . ALA A 1 170 ? 15.433 2.610 -14.403 1.00 90.56 170 ALA A N 1
ATOM 1299 C CA . ALA A 1 170 ? 14.497 2.479 -13.292 1.00 90.56 170 ALA A CA 1
ATOM 1300 C C . ALA A 1 170 ? 14.220 3.821 -12.591 1.00 90.56 170 ALA A C 1
ATOM 1302 O O . ALA A 1 170 ? 15.118 4.642 -12.401 1.00 90.56 170 ALA A O 1
ATOM 1303 N N . ALA A 1 171 ? 12.978 4.010 -12.155 1.00 89.25 171 ALA A N 1
ATOM 1304 C CA . ALA A 1 171 ? 12.535 5.127 -11.333 1.00 89.25 171 ALA A CA 1
ATOM 1305 C C . ALA A 1 171 ? 12.037 4.618 -9.972 1.00 89.25 171 ALA A C 1
ATOM 1307 O O . ALA A 1 171 ? 11.612 3.473 -9.849 1.00 89.25 171 ALA A O 1
ATOM 1308 N N . LYS A 1 172 ? 12.080 5.480 -8.950 1.00 88.69 172 LYS A N 1
ATOM 1309 C CA . LYS A 1 172 ? 11.650 5.159 -7.580 1.00 88.69 172 LYS A CA 1
ATOM 1310 C C . LYS A 1 172 ? 10.431 6.012 -7.200 1.00 88.69 172 LYS A C 1
ATOM 1312 O O . LYS A 1 172 ? 10.602 7.206 -6.932 1.00 88.69 172 LYS A O 1
ATOM 1317 N N . PRO A 1 173 ? 9.197 5.469 -7.251 1.00 90.38 173 PRO A N 1
ATOM 1318 C CA . PRO A 1 173 ? 7.983 6.256 -7.050 1.00 90.38 173 PRO A CA 1
ATOM 1319 C C . PRO A 1 173 ? 7.814 6.615 -5.571 1.00 90.38 173 PRO A C 1
ATOM 1321 O O . PRO A 1 173 ? 7.673 5.727 -4.743 1.00 90.38 173 PRO A O 1
ATOM 1324 N N . HIS A 1 174 ? 7.794 7.905 -5.230 1.00 86.94 174 HIS A N 1
ATOM 1325 C CA . HIS A 1 174 ? 7.634 8.350 -3.839 1.00 86.94 174 HIS A CA 1
ATOM 1326 C C . HIS A 1 174 ? 6.297 9.068 -3.633 1.00 86.94 174 HIS A C 1
ATOM 1328 O O . HIS A 1 174 ? 5.341 8.460 -3.170 1.00 86.94 174 HIS A O 1
ATOM 1334 N N . GLY A 1 175 ? 6.201 10.345 -4.010 1.00 89.88 175 GLY A N 1
ATOM 1335 C CA . GLY A 1 175 ? 4.960 11.116 -3.922 1.00 89.88 175 GLY A CA 1
ATOM 1336 C C . GLY A 1 175 ? 4.077 10.928 -5.153 1.00 89.88 175 GLY A C 1
ATOM 1337 O O . GLY A 1 175 ? 4.569 10.919 -6.280 1.00 89.88 175 GLY A O 1
ATOM 1338 N N . MET A 1 176 ? 2.768 10.815 -4.939 1.00 94.06 176 MET A N 1
ATOM 1339 C CA . MET A 1 176 ? 1.767 10.736 -6.005 1.00 94.06 176 MET A CA 1
ATOM 1340 C C . MET A 1 176 ? 0.608 11.684 -5.710 1.00 94.06 176 MET A C 1
ATOM 1342 O O . MET A 1 176 ? 0.251 11.899 -4.554 1.00 94.06 176 MET A O 1
ATOM 1346 N N . ALA A 1 177 ? -0.026 12.205 -6.752 1.00 93.81 177 ALA A N 1
ATOM 1347 C CA . ALA A 1 177 ? -1.257 12.971 -6.637 1.00 93.81 177 ALA A CA 1
ATOM 1348 C C . ALA A 1 177 ? -2.183 12.621 -7.801 1.00 93.81 177 ALA A C 1
ATOM 1350 O O . ALA A 1 177 ? -1.720 12.331 -8.904 1.00 93.81 177 ALA A O 1
ATOM 1351 N N . PHE A 1 178 ? -3.488 12.667 -7.548 1.00 94.00 178 PHE A N 1
ATOM 1352 C CA . PHE A 1 178 ? -4.462 12.757 -8.625 1.00 94.00 178 PHE A CA 1
ATOM 1353 C C . PHE A 1 178 ? -4.563 14.223 -9.035 1.00 94.00 178 PHE A C 1
ATOM 1355 O O . PHE A 1 178 ? -4.697 15.097 -8.179 1.00 94.00 178 PHE A O 1
ATOM 1362 N N . ILE A 1 179 ? -4.446 14.480 -10.333 1.00 90.44 179 ILE A N 1
ATOM 1363 C CA . ILE A 1 179 ? -4.557 15.817 -10.904 1.00 90.44 179 ILE A CA 1
ATOM 1364 C C . ILE A 1 179 ? -5.797 15.806 -11.783 1.00 90.44 179 ILE A C 1
ATOM 1366 O O . ILE A 1 179 ? -5.852 15.065 -12.766 1.00 90.44 179 ILE A O 1
ATOM 1370 N N . ASN A 1 180 ? -6.779 16.623 -11.417 1.00 83.38 180 ASN A N 1
ATOM 1371 C CA . ASN A 1 180 ? -7.897 16.927 -12.291 1.00 83.38 180 ASN A CA 1
ATOM 1372 C C . ASN A 1 180 ? -7.401 17.957 -13.298 1.00 83.38 180 ASN A C 1
ATOM 1374 O O . ASN A 1 180 ? -7.145 19.108 -12.948 1.00 83.38 180 ASN A O 1
ATOM 1378 N N . LEU A 1 181 ? -7.206 17.514 -14.533 1.00 80.88 181 LEU A N 1
ATOM 1379 C CA . LEU A 1 181 ? -7.025 18.429 -15.642 1.00 80.88 181 LEU A CA 1
ATOM 1380 C C . LEU A 1 181 ? -8.432 18.865 -16.040 1.00 80.88 181 LEU A C 1
ATOM 1382 O O . LEU A 1 181 ? -9.218 18.040 -16.508 1.00 80.88 181 LEU A O 1
ATOM 1386 N N . GLU A 1 182 ? -8.777 20.128 -15.795 1.00 74.12 182 GLU A N 1
ATOM 1387 C CA . GLU A 1 182 ? -9.863 20.719 -16.569 1.00 74.12 182 GLU A CA 1
ATOM 1388 C C . GLU A 1 182 ? -9.424 20.606 -18.031 1.00 74.12 182 GLU A C 1
ATOM 1390 O O . GLU A 1 182 ? -8.302 20.982 -18.371 1.00 74.12 182 GLU A O 1
ATOM 1395 N N . GLU A 1 183 ? -10.245 19.982 -18.879 1.00 61.78 183 GLU A N 1
ATOM 1396 C CA . GLU A 1 183 ? -10.031 20.111 -20.314 1.00 61.78 183 GLU A CA 1
ATOM 1397 C C . GLU A 1 183 ? -10.110 21.608 -20.601 1.00 61.78 183 GLU A C 1
ATOM 1399 O O . GLU A 1 183 ? -11.194 22.192 -20.495 1.00 61.78 183 GLU A O 1
ATOM 1404 N N . ASP A 1 184 ? -8.970 22.224 -20.916 1.00 55.69 184 ASP A N 1
ATOM 1405 C CA . ASP A 1 184 ? -8.950 23.495 -21.618 1.00 55.69 184 ASP A CA 1
ATOM 1406 C C . ASP A 1 184 ? -9.804 23.269 -22.869 1.00 55.69 184 ASP A C 1
ATOM 1408 O O . ASP A 1 184 ? -9.411 22.583 -23.813 1.00 55.69 184 ASP A O 1
ATOM 1412 N N . ARG A 1 185 ? -11.056 23.726 -22.805 1.00 53.31 185 ARG A N 1
ATOM 1413 C CA . ARG A 1 185 ? -11.957 23.714 -23.946 1.00 53.31 185 ARG A CA 1
ATOM 1414 C C . ARG A 1 185 ? -11.411 24.758 -24.907 1.00 53.31 185 ARG A C 1
ATOM 1416 O O . ARG A 1 185 ? -11.620 25.947 -24.673 1.00 53.31 185 ARG A O 1
ATOM 1423 N N . ASP A 1 186 ? -10.685 24.281 -25.914 1.00 48.97 186 ASP A N 1
ATOM 1424 C CA . ASP A 1 186 ? -10.299 25.047 -27.103 1.00 48.97 186 ASP A CA 1
ATOM 1425 C C . ASP A 1 186 ? -11.490 25.829 -27.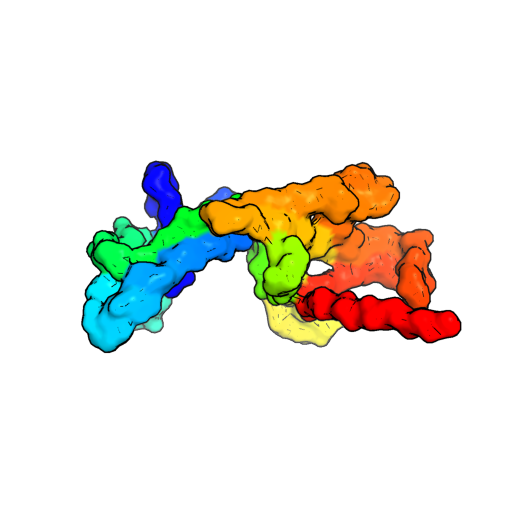696 1.00 48.97 186 ASP A C 1
ATOM 1427 O O . ASP A 1 186 ? -12.615 25.268 -27.768 1.00 48.97 186 ASP A O 1
#